Protein AF-A0A3B8J9K3-F1 (afdb_monomer_lite)

Structure (mmCIF, N/CA/C/O backbone):
data_AF-A0A3B8J9K3-F1
#
_entry.id   AF-A0A3B8J9K3-F1
#
loop_
_atom_site.group_PDB
_atom_site.id
_atom_site.type_symbol
_atom_site.label_atom_id
_atom_site.label_alt_id
_atom_site.label_comp_id
_atom_site.label_asym_id
_atom_site.label_entity_id
_atom_site.label_seq_id
_atom_site.pdbx_PDB_ins_code
_atom_site.Cartn_x
_atom_site.Cartn_y
_atom_site.Cartn_z
_atom_site.occupancy
_atom_site.B_iso_or_equiv
_atom_site.auth_seq_id
_atom_site.auth_comp_id
_atom_site.auth_asym_id
_atom_site.auth_atom_id
_atom_site.pdbx_PDB_model_num
ATOM 1 N N . GLN A 1 1 ? 2.482 17.237 -34.049 1.00 44.91 1 GLN A N 1
ATOM 2 C CA . GLN A 1 1 ? 1.937 16.367 -35.119 1.00 44.91 1 GLN A CA 1
ATOM 3 C C . GLN A 1 1 ? 3.023 15.659 -35.939 1.00 44.91 1 GLN A C 1
ATOM 5 O O . GLN A 1 1 ? 2.903 14.456 -36.100 1.00 44.91 1 GLN A O 1
ATOM 10 N N . LEU A 1 2 ? 4.115 16.315 -36.365 1.00 39.72 2 LEU A N 1
ATOM 11 C CA . LEU A 1 2 ? 5.224 15.655 -37.095 1.00 39.72 2 LEU A CA 1
ATOM 12 C C . LEU A 1 2 ? 5.980 14.565 -36.295 1.00 39.72 2 LEU A C 1
ATOM 14 O O . LEU A 1 2 ? 6.389 13.564 -36.872 1.00 39.72 2 LEU A O 1
ATOM 18 N N . LEU A 1 3 ? 6.100 14.703 -34.966 1.00 42.09 3 LEU A N 1
ATOM 19 C CA . LEU A 1 3 ? 6.742 13.691 -34.108 1.00 42.09 3 LEU A CA 1
ATOM 20 C C . LEU A 1 3 ? 5.957 12.373 -33.981 1.00 42.09 3 LEU A C 1
ATOM 22 O O . LEU A 1 3 ? 6.567 11.343 -33.732 1.00 42.09 3 LEU A O 1
ATOM 26 N N . SER A 1 4 ? 4.633 12.383 -34.180 1.00 46.06 4 SER A N 1
ATOM 27 C CA . SER A 1 4 ? 3.810 11.165 -34.086 1.00 46.06 4 SER A CA 1
ATOM 28 C C . SER A 1 4 ? 3.963 10.270 -35.321 1.00 46.06 4 SER A C 1
ATOM 30 O O . SER A 1 4 ? 3.886 9.055 -35.200 1.00 46.06 4 SER A O 1
ATOM 32 N N . TYR A 1 5 ? 4.249 10.852 -36.492 1.00 49.34 5 TYR A N 1
ATOM 33 C CA . TYR A 1 5 ? 4.530 10.096 -37.718 1.00 49.34 5 TYR A CA 1
ATOM 34 C C . TYR A 1 5 ? 5.914 9.437 -37.686 1.00 49.34 5 TYR A C 1
ATOM 36 O O . TYR A 1 5 ? 6.096 8.339 -38.204 1.00 49.34 5 TYR A O 1
ATOM 44 N N . LEU A 1 6 ? 6.881 10.085 -37.031 1.00 49.94 6 LEU A N 1
ATOM 45 C CA . LEU A 1 6 ? 8.204 9.516 -36.793 1.00 49.94 6 LEU A CA 1
ATOM 46 C C . LEU A 1 6 ? 8.183 8.389 -35.759 1.00 49.94 6 LEU A C 1
ATOM 48 O O . LEU A 1 6 ? 9.188 7.715 -35.629 1.00 49.94 6 LEU A O 1
ATOM 52 N N . ASP A 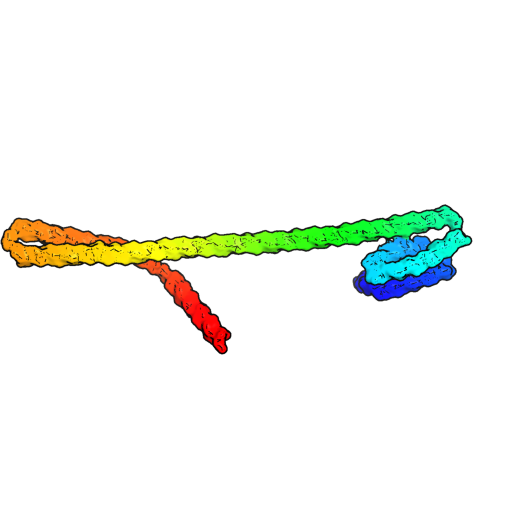1 7 ? 7.100 8.142 -35.024 1.00 56.47 7 ASP A N 1
ATOM 53 C CA . ASP A 1 7 ? 7.062 7.070 -34.016 1.00 56.47 7 ASP A CA 1
ATOM 54 C C . ASP A 1 7 ? 6.724 5.689 -34.600 1.00 56.47 7 ASP A C 1
ATOM 56 O O . ASP A 1 7 ? 6.874 4.658 -33.945 1.00 56.47 7 ASP A O 1
ATOM 60 N N . ASN A 1 8 ? 6.348 5.645 -35.880 1.00 70.62 8 ASN A N 1
ATOM 61 C CA . ASN A 1 8 ? 6.167 4.391 -36.592 1.00 70.62 8 ASN A CA 1
ATOM 62 C C . ASN A 1 8 ? 7.534 3.763 -36.886 1.00 70.62 8 ASN A C 1
ATOM 64 O O . ASN A 1 8 ? 8.289 4.231 -37.744 1.00 70.62 8 ASN A O 1
ATOM 68 N N . ALA A 1 9 ? 7.827 2.656 -36.202 1.00 68.38 9 ALA A N 1
ATOM 69 C CA . ALA A 1 9 ? 9.052 1.879 -36.388 1.00 68.38 9 ALA A CA 1
ATOM 70 C C . ALA A 1 9 ? 9.286 1.477 -37.859 1.00 68.38 9 ALA A C 1
ATOM 72 O O . ALA A 1 9 ? 10.430 1.390 -38.292 1.00 68.38 9 ALA A O 1
ATOM 73 N N . GLU A 1 10 ? 8.216 1.284 -38.635 1.00 73.19 10 GLU A N 1
ATOM 74 C CA . GLU A 1 10 ? 8.271 0.976 -40.070 1.00 73.19 10 GLU A CA 1
ATOM 75 C C . GLU A 1 10 ? 8.729 2.168 -40.926 1.00 73.19 10 GLU A C 1
ATOM 77 O O . GLU A 1 10 ? 9.489 1.987 -41.876 1.00 73.19 10 GLU A O 1
ATOM 82 N N . LEU A 1 11 ? 8.345 3.399 -40.565 1.00 76.19 11 LEU A N 1
ATOM 83 C CA . LEU A 1 11 ? 8.798 4.608 -41.260 1.00 76.19 11 LEU A CA 1
ATOM 84 C C . LEU A 1 11 ? 10.261 4.918 -40.941 1.00 76.19 11 LEU A C 1
ATOM 86 O O . LEU A 1 11 ? 11.028 5.209 -41.858 1.00 76.19 11 LEU A O 1
ATOM 90 N N . ARG A 1 12 ? 10.678 4.791 -39.673 1.00 72.00 12 ARG A N 1
ATOM 91 C CA . ARG A 1 12 ? 12.103 4.901 -39.307 1.00 72.00 12 ARG A CA 1
ATOM 92 C C . ARG A 1 12 ? 12.938 3.861 -40.039 1.00 72.00 12 ARG A C 1
ATOM 94 O O . ARG A 1 12 ? 13.983 4.192 -40.581 1.00 72.00 12 ARG A O 1
ATOM 101 N N . LEU A 1 13 ? 12.433 2.635 -40.140 1.00 74.94 13 LEU A N 1
ATOM 102 C CA . LEU A 1 13 ? 13.079 1.563 -40.885 1.00 74.94 13 LEU A CA 1
ATOM 103 C C . LEU A 1 13 ? 13.260 1.907 -42.362 1.00 74.94 13 LEU A C 1
ATOM 105 O O . LEU A 1 13 ? 14.376 1.793 -42.874 1.00 74.94 13 LEU A O 1
ATOM 109 N N . ALA A 1 14 ? 12.194 2.342 -43.035 1.00 79.50 14 ALA A N 1
ATOM 110 C CA . ALA A 1 14 ? 12.252 2.730 -44.441 1.00 79.50 14 ALA A CA 1
ATOM 111 C C . ALA A 1 14 ? 13.248 3.880 -44.671 1.00 79.50 14 ALA A C 1
ATOM 113 O O . ALA A 1 14 ? 14.026 3.843 -45.626 1.00 79.50 14 ALA A O 1
ATOM 114 N N . LEU A 1 15 ? 13.283 4.858 -43.760 1.00 78.94 15 LEU A N 1
ATOM 115 C CA . LEU A 1 15 ? 14.222 5.979 -43.803 1.00 78.94 15 LEU A CA 1
ATOM 116 C C . LEU A 1 15 ? 15.673 5.531 -43.575 1.00 78.94 15 LEU A C 1
ATOM 118 O O . LEU A 1 15 ? 16.546 5.908 -44.354 1.00 78.94 15 LEU A O 1
ATOM 122 N N . THR A 1 16 ? 15.947 4.695 -42.570 1.00 77.88 16 THR A N 1
ATOM 123 C CA . THR A 1 16 ? 17.296 4.175 -42.283 1.00 77.88 16 THR A CA 1
ATOM 124 C C . THR A 1 16 ? 17.820 3.290 -43.416 1.00 77.88 16 THR A C 1
ATOM 126 O O . THR A 1 16 ? 18.983 3.415 -43.813 1.00 77.88 16 THR A O 1
ATOM 129 N N . ALA A 1 17 ? 16.971 2.423 -43.975 1.00 78.88 17 ALA A N 1
ATOM 130 C CA . ALA A 1 17 ? 17.321 1.580 -45.115 1.00 78.88 17 ALA A CA 1
ATOM 131 C C . ALA A 1 17 ? 17.569 2.424 -46.376 1.00 78.88 17 ALA A C 1
ATOM 133 O O . ALA A 1 17 ? 18.614 2.281 -47.012 1.00 78.88 17 ALA A O 1
ATOM 134 N N . GLY A 1 18 ? 16.667 3.360 -46.690 1.00 82.25 18 GLY A N 1
ATOM 135 C CA . GLY A 1 18 ? 16.819 4.285 -47.813 1.00 82.25 18 GLY A CA 1
ATOM 136 C C . GLY A 1 18 ? 18.080 5.139 -47.696 1.00 82.25 18 GLY A C 1
ATOM 137 O O . GLY A 1 18 ? 18.839 5.254 -48.657 1.00 82.25 18 GLY A O 1
ATOM 138 N N . PHE A 1 19 ? 18.373 5.663 -46.505 1.00 81.44 19 PHE A N 1
ATOM 139 C CA . PHE A 1 19 ? 19.583 6.447 -46.269 1.00 81.44 19 PHE A CA 1
ATOM 140 C C . PHE A 1 19 ? 20.858 5.605 -46.390 1.00 81.44 19 PHE A C 1
ATOM 142 O O . PHE A 1 19 ? 21.852 6.077 -46.942 1.00 81.44 19 PHE A O 1
ATOM 149 N N . SER A 1 20 ? 20.836 4.348 -45.934 1.00 79.00 20 SER A N 1
ATOM 150 C CA . SER A 1 20 ? 21.970 3.422 -46.078 1.00 79.00 20 SER A CA 1
ATOM 151 C C . SER A 1 20 ? 22.266 3.115 -47.550 1.00 79.00 20 SER A C 1
ATOM 153 O O . SER A 1 20 ? 23.429 3.091 -47.951 1.00 79.00 20 SER A O 1
ATOM 155 N N . VAL A 1 21 ? 21.221 2.957 -48.372 1.00 82.25 21 VAL A N 1
ATOM 156 C CA . VAL A 1 21 ? 21.348 2.778 -49.828 1.00 82.25 21 VAL A CA 1
ATOM 157 C C . VAL A 1 21 ? 21.841 4.061 -50.501 1.00 82.25 21 VAL A C 1
ATOM 159 O O . VAL A 1 21 ? 22.762 4.009 -51.308 1.00 82.25 21 VAL A O 1
ATOM 162 N N . LEU A 1 22 ? 21.311 5.232 -50.146 1.00 82.88 22 LEU A N 1
ATOM 163 C CA . LEU A 1 22 ? 21.767 6.516 -50.701 1.00 82.88 22 LEU A CA 1
ATOM 164 C C . LEU A 1 22 ? 23.227 6.825 -50.334 1.00 82.88 22 LEU A C 1
ATOM 166 O O . LEU A 1 22 ? 23.988 7.318 -51.168 1.00 82.88 22 LEU A O 1
ATOM 170 N N . SER A 1 23 ? 23.640 6.456 -49.120 1.00 79.06 23 SER A N 1
ATOM 171 C CA . SER A 1 23 ? 25.027 6.572 -48.646 1.00 79.06 23 SER A CA 1
ATOM 172 C C . SER A 1 23 ? 26.000 5.685 -49.422 1.00 79.06 23 SER A C 1
ATOM 174 O O . SER A 1 23 ? 27.198 5.958 -49.439 1.00 79.06 23 SER A O 1
ATOM 176 N N . PHE A 1 24 ? 25.510 4.640 -50.097 1.00 77.12 24 PHE A N 1
ATOM 177 C CA . PHE A 1 24 ? 26.328 3.828 -50.994 1.00 77.12 24 PHE A CA 1
ATOM 178 C C . PHE A 1 24 ? 26.695 4.576 -52.288 1.00 77.12 24 PHE A C 1
ATOM 180 O O . PHE A 1 24 ? 27.811 4.418 -52.788 1.00 77.12 24 PHE A O 1
ATOM 187 N N . PHE A 1 25 ? 25.786 5.404 -52.817 1.00 80.31 25 PHE A N 1
ATOM 188 C CA . PHE A 1 25 ? 25.988 6.152 -54.065 1.00 80.31 25 PHE A CA 1
ATOM 189 C C . PHE A 1 25 ? 26.679 7.505 -53.855 1.00 80.31 25 PHE A C 1
ATOM 191 O O . PHE A 1 25 ? 27.439 7.935 -54.722 1.00 80.31 25 PHE A O 1
ATOM 198 N N . ILE A 1 26 ? 26.445 8.167 -52.715 1.00 80.12 26 ILE A N 1
ATOM 199 C CA . ILE A 1 26 ? 26.995 9.495 -52.403 1.00 80.12 26 ILE A CA 1
ATOM 200 C C . ILE A 1 26 ? 27.941 9.384 -51.193 1.00 80.12 26 ILE A C 1
ATOM 202 O O . ILE A 1 26 ? 27.466 9.316 -50.056 1.00 80.12 26 ILE A O 1
ATOM 206 N N . PRO A 1 27 ? 29.275 9.431 -51.393 1.00 70.38 27 PRO A N 1
ATOM 207 C CA . PRO A 1 27 ? 30.254 9.252 -50.315 1.00 70.38 27 PRO A CA 1
ATOM 208 C C . PRO A 1 27 ? 30.098 10.241 -49.149 1.00 70.38 27 PRO A C 1
ATOM 210 O O . PRO A 1 27 ? 30.319 9.871 -48.000 1.00 70.38 27 PRO A O 1
ATOM 213 N N . GLY A 1 28 ? 29.658 11.477 -49.424 1.00 75.56 28 GLY A N 1
ATOM 214 C CA . GLY A 1 28 ? 29.494 12.532 -48.414 1.00 75.56 28 GLY A CA 1
ATOM 215 C C . GLY A 1 28 ? 28.448 12.239 -47.332 1.00 75.56 28 GLY A C 1
ATOM 216 O O . GLY A 1 28 ? 28.550 12.775 -46.231 1.00 75.56 28 GLY A O 1
ATOM 217 N N . LEU A 1 29 ? 27.471 11.367 -47.604 1.00 79.25 29 LEU A N 1
ATOM 218 C CA . LEU A 1 29 ? 26.397 11.040 -46.655 1.00 79.25 29 LEU A CA 1
ATOM 219 C C . LEU A 1 29 ? 26.847 10.101 -45.525 1.00 79.25 29 LEU A C 1
ATOM 221 O O . LEU A 1 29 ? 26.182 10.022 -44.493 1.00 79.25 29 LEU A O 1
ATOM 225 N N . VAL A 1 30 ? 28.004 9.448 -45.670 1.00 76.56 30 VAL A N 1
ATOM 226 C CA . VAL A 1 30 ? 28.559 8.506 -44.682 1.00 76.56 30 VAL A CA 1
ATOM 227 C C . VAL A 1 30 ? 28.756 9.160 -43.308 1.00 76.56 30 VAL A C 1
ATOM 229 O O . VAL A 1 30 ? 28.579 8.502 -42.285 1.00 76.56 30 VAL A O 1
ATOM 232 N N . ILE A 1 31 ? 29.056 10.462 -43.262 1.00 76.62 31 ILE A N 1
ATOM 233 C CA . ILE A 1 31 ? 29.269 11.216 -42.013 1.00 76.62 31 ILE A CA 1
ATOM 234 C C . ILE A 1 31 ? 28.020 11.197 -41.111 1.00 76.62 31 ILE A C 1
ATOM 236 O O . ILE A 1 31 ? 28.142 11.254 -39.889 1.00 76.62 31 ILE A O 1
ATOM 240 N N . PHE A 1 32 ? 26.825 11.055 -41.688 1.00 80.50 32 PHE A N 1
ATOM 241 C CA . PHE A 1 32 ? 25.562 11.012 -40.946 1.00 80.50 32 PHE A CA 1
ATOM 242 C C . PHE A 1 32 ? 25.132 9.592 -40.537 1.00 80.50 32 PHE A C 1
ATOM 244 O O . PHE A 1 32 ? 24.182 9.444 -39.766 1.00 80.50 32 PHE A O 1
ATOM 251 N N . LEU A 1 33 ? 25.833 8.538 -40.980 1.00 76.81 33 LEU A N 1
ATOM 252 C CA . LEU A 1 33 ? 25.516 7.152 -40.602 1.00 76.81 33 LEU A CA 1
ATOM 253 C C . LEU A 1 33 ? 25.535 6.906 -39.081 1.00 76.81 33 LEU A C 1
ATOM 255 O O . LEU A 1 33 ? 24.598 6.273 -38.596 1.00 76.81 33 LEU A O 1
ATOM 259 N N . PRO A 1 34 ? 26.505 7.423 -38.294 1.00 79.19 34 PRO A N 1
ATOM 260 C CA . PRO A 1 34 ? 26.488 7.329 -36.831 1.00 79.19 34 PRO A CA 1
ATOM 261 C C . PRO A 1 34 ? 25.212 7.863 -36.175 1.00 79.19 34 PRO A C 1
ATOM 263 O O . PRO A 1 34 ? 24.749 7.313 -35.174 1.00 79.19 34 PRO A O 1
ATOM 266 N N . LEU A 1 35 ? 24.656 8.942 -36.731 1.00 79.12 35 LEU A N 1
ATOM 267 C CA . LEU A 1 35 ? 23.465 9.609 -36.211 1.00 79.12 35 LEU A CA 1
ATOM 268 C C . LEU A 1 35 ? 22.198 8.807 -36.523 1.00 79.12 35 LEU A C 1
ATOM 270 O O . LEU A 1 35 ? 21.296 8.727 -35.700 1.00 79.12 35 LEU A O 1
ATOM 274 N N . ILE A 1 36 ? 22.135 8.173 -37.689 1.00 76.94 36 ILE A N 1
ATOM 275 C CA . ILE A 1 36 ? 20.987 7.339 -38.067 1.00 76.94 36 ILE A CA 1
ATOM 276 C C . ILE A 1 36 ? 21.052 5.981 -37.365 1.00 76.94 36 ILE A C 1
ATOM 278 O O . ILE A 1 36 ? 20.028 5.460 -36.922 1.00 76.94 36 ILE A O 1
ATOM 282 N N . ALA A 1 37 ? 22.258 5.440 -37.178 1.00 74.31 37 ALA A N 1
ATOM 283 C CA . ALA A 1 37 ? 22.468 4.259 -36.353 1.00 74.31 37 ALA A CA 1
ATOM 284 C C . ALA A 1 37 ? 22.019 4.507 -34.899 1.00 74.31 37 ALA A C 1
ATOM 286 O O . ALA A 1 37 ? 21.360 3.636 -34.328 1.00 74.31 37 ALA A O 1
ATOM 287 N N . TYR A 1 38 ? 22.288 5.698 -34.333 1.00 77.19 38 TYR A N 1
ATOM 288 C CA . TYR A 1 38 ? 21.824 6.117 -32.996 1.00 77.19 38 TYR A CA 1
ATOM 289 C C . TYR A 1 38 ? 20.326 5.869 -32.784 1.00 77.19 38 TYR A C 1
ATOM 291 O O . TYR A 1 38 ? 19.911 5.332 -31.754 1.00 77.19 38 TYR A O 1
ATOM 299 N N . ASP A 1 39 ? 19.508 6.268 -33.759 1.00 75.88 39 ASP A N 1
ATOM 300 C CA . ASP A 1 39 ? 18.049 6.220 -33.651 1.00 75.88 39 ASP A CA 1
ATOM 301 C C . ASP A 1 39 ? 17.507 4.777 -33.681 1.00 75.88 39 ASP A C 1
ATOM 303 O O . ASP A 1 39 ? 16.513 4.462 -33.030 1.00 75.88 39 ASP A O 1
ATOM 307 N N . MET A 1 40 ? 18.210 3.865 -34.359 1.00 72.38 40 MET A N 1
ATOM 308 C CA . MET A 1 40 ? 17.738 2.507 -34.660 1.00 72.38 40 MET A CA 1
ATOM 309 C C . MET A 1 40 ? 18.303 1.413 -33.720 1.00 72.38 40 MET A C 1
ATOM 311 O O . MET A 1 40 ? 17.803 0.289 -33.711 1.00 72.38 40 MET A O 1
ATOM 315 N N . LEU A 1 41 ? 19.323 1.720 -32.904 1.00 67.38 41 LEU A N 1
ATOM 316 C CA . LEU A 1 41 ? 20.121 0.745 -32.127 1.00 67.38 41 LEU A CA 1
ATOM 317 C C . LEU A 1 41 ? 19.374 -0.101 -31.081 1.00 67.38 41 LEU A C 1
ATOM 319 O O . LEU A 1 41 ? 19.886 -1.149 -30.703 1.00 67.38 41 LEU A O 1
ATOM 323 N N . PHE A 1 42 ? 18.189 0.307 -30.620 1.00 66.88 42 PHE A N 1
ATOM 324 C CA . PHE A 1 42 ? 17.402 -0.446 -29.624 1.00 66.88 42 PHE A CA 1
ATOM 325 C C . PHE A 1 42 ? 15.953 -0.703 -30.060 1.00 66.88 42 PHE A C 1
ATOM 327 O O . PHE A 1 42 ? 15.120 -1.105 -29.249 1.00 66.88 42 PHE A O 1
ATOM 334 N N . ASN A 1 43 ? 15.657 -0.506 -31.347 1.00 68.69 43 ASN A N 1
ATOM 335 C CA . ASN A 1 43 ? 14.354 -0.823 -31.924 1.00 68.69 43 ASN A CA 1
ATOM 336 C C . ASN A 1 43 ? 14.261 -2.310 -32.302 1.00 68.69 43 ASN A C 1
ATOM 338 O O . ASN A 1 43 ? 15.266 -3.001 -32.473 1.00 68.69 43 ASN A O 1
ATOM 342 N N . LYS A 1 44 ? 13.028 -2.795 -32.514 1.00 65.81 44 LYS A N 1
ATOM 343 C CA . LYS A 1 44 ? 12.703 -4.180 -32.919 1.00 65.81 44 LYS A CA 1
ATOM 344 C C . LYS A 1 44 ? 13.514 -4.690 -34.130 1.00 65.81 44 LYS A C 1
ATOM 346 O O . LYS A 1 44 ? 13.685 -5.894 -34.286 1.00 65.81 44 LYS A O 1
ATOM 351 N N . TYR A 1 45 ? 14.044 -3.784 -34.955 1.00 65.50 45 TYR A N 1
ATOM 352 C CA . TYR A 1 45 ? 14.751 -4.061 -36.209 1.00 65.50 45 TYR A CA 1
ATOM 353 C C . TYR A 1 45 ? 16.256 -3.723 -36.175 1.00 65.50 45 TYR A C 1
ATOM 355 O O . TYR A 1 45 ? 16.829 -3.326 -37.190 1.00 65.50 45 TYR A O 1
ATOM 363 N N . GLN A 1 46 ? 16.912 -3.905 -35.024 1.00 70.44 46 GLN A N 1
ATOM 364 C CA . GLN A 1 46 ? 18.347 -3.633 -34.807 1.00 70.44 46 GLN A CA 1
ATOM 365 C C . GLN A 1 46 ? 19.301 -4.206 -35.880 1.00 70.44 46 GLN A C 1
ATOM 367 O O . GLN A 1 46 ? 20.345 -3.620 -36.154 1.00 70.44 46 GLN A O 1
ATOM 372 N N . TYR A 1 47 ? 18.941 -5.318 -36.533 1.00 73.06 47 TYR A N 1
ATOM 373 C CA . TYR A 1 47 ? 19.765 -5.975 -37.556 1.00 73.06 47 TYR A CA 1
ATOM 374 C C . TYR A 1 47 ? 19.968 -5.136 -38.826 1.00 73.06 47 TYR A C 1
ATOM 376 O O . TYR A 1 47 ? 20.929 -5.358 -39.554 1.00 73.06 47 TYR A O 1
ATOM 384 N N . ILE A 1 48 ? 19.121 -4.135 -39.083 1.00 72.00 48 ILE A N 1
ATOM 385 C CA . ILE A 1 48 ? 19.262 -3.245 -40.248 1.00 72.00 48 ILE A CA 1
ATOM 386 C C . ILE A 1 48 ? 20.481 -2.330 -40.116 1.00 72.00 48 ILE A C 1
ATOM 388 O O . ILE A 1 48 ? 21.089 -1.972 -41.123 1.00 72.00 48 ILE A O 1
ATOM 392 N N . ASN A 1 49 ? 20.936 -2.049 -38.892 1.00 73.31 49 ASN A N 1
ATOM 393 C CA . ASN A 1 49 ? 22.190 -1.326 -38.679 1.00 73.31 49 ASN A CA 1
ATOM 394 C C . ASN A 1 49 ? 23.420 -2.104 -39.184 1.00 73.31 49 ASN A C 1
ATOM 396 O O . ASN A 1 49 ? 24.459 -1.493 -39.421 1.00 73.31 49 ASN A O 1
ATOM 400 N N . LEU A 1 50 ? 23.313 -3.419 -39.428 1.00 75.31 50 LEU A N 1
ATOM 401 C CA . LEU A 1 50 ? 24.374 -4.190 -40.090 1.00 75.31 50 LEU A CA 1
ATOM 402 C C . LEU A 1 50 ? 24.538 -3.787 -41.563 1.00 75.31 50 LEU A C 1
ATOM 404 O O . LEU A 1 50 ? 25.648 -3.812 -42.085 1.00 75.31 50 LEU A O 1
ATOM 408 N N . ILE A 1 51 ? 23.462 -3.348 -42.225 1.00 76.69 51 ILE A N 1
ATOM 409 C CA . ILE A 1 51 ? 23.509 -2.861 -43.613 1.00 76.69 51 ILE A CA 1
ATOM 410 C C . ILE A 1 51 ? 24.309 -1.552 -43.682 1.00 76.69 51 ILE A C 1
ATOM 412 O O . ILE A 1 51 ? 25.082 -1.351 -44.617 1.00 76.69 51 ILE A O 1
ATOM 416 N N . ALA A 1 52 ? 24.214 -0.706 -42.651 1.00 73.44 52 ALA A N 1
ATOM 417 C CA . ALA A 1 52 ? 24.994 0.526 -42.528 1.00 73.44 52 ALA A CA 1
ATOM 418 C C . ALA A 1 52 ? 26.509 0.285 -42.335 1.00 73.44 52 ALA A C 1
ATOM 420 O O . ALA A 1 52 ? 27.302 1.206 -42.539 1.00 73.44 52 ALA A O 1
ATOM 421 N N . ALA A 1 53 ? 26.939 -0.944 -42.019 1.00 75.50 53 ALA A N 1
ATOM 422 C CA . ALA A 1 53 ? 28.358 -1.300 -41.975 1.00 75.50 53 ALA A CA 1
ATOM 423 C C . ALA A 1 53 ? 28.984 -1.403 -43.381 1.00 75.50 53 ALA A C 1
ATOM 425 O O . ALA A 1 53 ? 30.180 -1.156 -43.539 1.00 75.50 53 ALA A O 1
ATOM 426 N N . ILE A 1 54 ? 28.190 -1.712 -44.416 1.00 80.00 54 ILE A N 1
ATOM 427 C CA . ILE A 1 54 ? 28.677 -1.897 -45.794 1.00 80.00 54 ILE A CA 1
ATOM 428 C C . ILE A 1 54 ? 29.206 -0.577 -46.395 1.00 80.00 54 ILE A C 1
ATOM 430 O O . ILE A 1 54 ? 30.344 -0.566 -46.877 1.00 80.00 54 ILE A O 1
ATOM 434 N N . PRO A 1 55 ? 28.469 0.557 -46.342 1.00 78.75 55 PRO A N 1
ATOM 435 C CA . PRO A 1 55 ? 29.004 1.851 -46.762 1.00 78.75 55 PRO A CA 1
ATOM 436 C C . PRO A 1 55 ? 30.228 2.266 -45.943 1.00 78.75 55 PRO A C 1
ATOM 438 O O . PRO A 1 55 ? 31.184 2.785 -46.510 1.00 78.75 55 PRO A O 1
ATOM 441 N N . LEU A 1 56 ? 30.228 1.980 -44.637 1.00 77.56 56 LEU A N 1
ATOM 442 C CA . LEU A 1 56 ? 31.289 2.378 -43.711 1.00 77.56 56 LEU A CA 1
ATOM 443 C C . LEU A 1 56 ? 32.622 1.675 -44.025 1.00 77.56 56 LEU A C 1
ATOM 445 O O . LEU A 1 56 ? 33.668 2.320 -44.038 1.00 77.56 56 LEU A O 1
ATOM 449 N N . LEU A 1 57 ? 32.591 0.385 -44.378 1.00 80.50 57 LEU A N 1
ATOM 450 C CA . LEU A 1 57 ? 33.775 -0.353 -44.843 1.00 80.50 57 LEU A CA 1
ATOM 451 C C . LEU A 1 57 ? 34.280 0.152 -46.205 1.00 80.50 57 LEU A C 1
ATOM 453 O O . LEU A 1 57 ? 35.488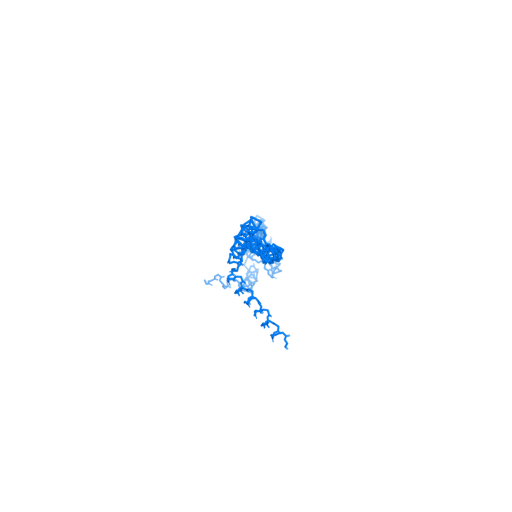 0.226 -46.434 1.00 80.50 57 LEU A O 1
ATOM 457 N N . ARG A 1 58 ? 33.372 0.549 -47.106 1.00 79.44 58 ARG A N 1
ATOM 458 C CA . ARG A 1 58 ? 33.728 1.127 -48.414 1.00 79.44 58 ARG A CA 1
ATOM 459 C C . ARG A 1 58 ? 34.420 2.486 -48.274 1.00 79.44 58 ARG A C 1
ATOM 461 O O . ARG A 1 58 ? 35.311 2.796 -49.068 1.00 79.44 58 ARG A O 1
ATOM 468 N N . SER A 1 59 ? 34.053 3.282 -47.269 1.00 76.94 59 SER A N 1
ATOM 469 C CA . SER A 1 59 ? 34.611 4.619 -47.026 1.00 76.94 59 SER A CA 1
ATOM 470 C C . SER A 1 59 ? 36.126 4.635 -46.826 1.00 76.94 59 SER A C 1
ATOM 472 O O . SER A 1 59 ? 36.756 5.631 -47.179 1.00 76.94 59 SER A O 1
ATOM 474 N N . PHE A 1 60 ? 36.723 3.531 -46.361 1.00 77.19 60 PHE A N 1
ATOM 475 C CA . PHE A 1 60 ? 38.175 3.389 -46.203 1.00 77.19 60 PHE A CA 1
ATOM 476 C C . PHE A 1 60 ? 38.955 3.615 -47.511 1.00 77.19 60 PHE A C 1
ATOM 478 O O . PHE A 1 60 ? 40.088 4.084 -47.486 1.00 77.19 60 PHE A O 1
ATOM 485 N N . ARG A 1 61 ? 38.350 3.311 -48.668 1.00 77.56 61 ARG A N 1
ATOM 486 C CA . ARG A 1 61 ? 38.997 3.460 -49.983 1.00 77.56 61 ARG A CA 1
ATOM 487 C C . ARG A 1 61 ? 38.869 4.867 -50.578 1.00 77.56 61 ARG A C 1
ATOM 489 O O . ARG A 1 61 ? 39.608 5.192 -51.501 1.00 77.56 61 ARG A O 1
ATOM 496 N N . TYR A 1 62 ? 37.929 5.674 -50.085 1.00 78.81 62 TYR A N 1
ATOM 497 C CA . TYR A 1 62 ? 37.595 6.988 -50.648 1.00 78.81 62 TYR A CA 1
ATOM 498 C C . TYR A 1 62 ? 38.068 8.161 -49.786 1.00 78.81 62 TYR A C 1
ATOM 500 O O . TYR A 1 62 ? 38.355 9.226 -50.326 1.00 78.81 62 TYR A O 1
ATOM 508 N N . TYR A 1 63 ? 38.143 7.981 -48.465 1.00 81.50 63 TYR A N 1
ATOM 509 C CA . TYR A 1 63 ? 38.512 9.037 -47.527 1.00 81.50 63 TYR A CA 1
ATOM 510 C C . TYR A 1 63 ? 39.933 8.859 -46.983 1.00 81.50 63 TYR A C 1
ATOM 512 O O . TYR A 1 63 ? 40.369 7.728 -46.766 1.00 81.50 63 TYR A O 1
ATOM 520 N N . PRO A 1 64 ? 40.654 9.961 -46.698 1.00 85.38 64 PRO A N 1
ATOM 521 C CA . PRO A 1 64 ? 41.908 9.890 -45.963 1.00 85.38 64 PRO A CA 1
ATOM 522 C C . PRO A 1 64 ? 41.675 9.293 -44.569 1.00 85.38 64 PRO A C 1
ATOM 524 O O . PRO A 1 64 ? 40.620 9.489 -43.957 1.00 85.38 64 PRO A O 1
ATOM 527 N N . VAL A 1 65 ? 42.696 8.613 -44.041 1.00 84.69 65 VAL A N 1
ATOM 528 C CA . VAL A 1 65 ? 42.640 7.874 -42.765 1.00 84.69 65 VAL A CA 1
ATOM 529 C C . VAL A 1 65 ? 42.107 8.733 -41.608 1.00 84.69 65 VAL A C 1
ATOM 531 O O . VAL A 1 65 ? 41.355 8.235 -40.780 1.00 84.69 65 VAL A O 1
ATOM 534 N N . GLN A 1 66 ? 42.417 10.033 -41.589 1.00 86.06 66 GLN A N 1
ATOM 535 C CA . GLN A 1 66 ? 41.962 10.996 -40.574 1.00 86.06 66 GLN A CA 1
ATOM 536 C C . GLN A 1 66 ? 40.431 11.158 -40.521 1.00 86.06 66 GLN A C 1
ATOM 538 O O . GLN A 1 66 ? 39.856 11.262 -39.444 1.00 86.06 66 GLN A O 1
ATOM 543 N N . ILE A 1 67 ? 39.753 11.190 -41.673 1.00 83.75 67 ILE A N 1
ATOM 544 C CA . ILE A 1 67 ? 38.289 11.345 -41.723 1.00 83.75 67 ILE A CA 1
ATOM 545 C C . ILE A 1 67 ? 37.619 10.028 -41.325 1.00 83.75 67 ILE A C 1
ATOM 547 O O . ILE A 1 67 ? 36.633 10.023 -40.590 1.00 83.75 67 ILE A O 1
ATOM 551 N N . PHE A 1 68 ? 38.189 8.902 -41.759 1.00 83.19 68 PHE A N 1
ATOM 552 C CA . PHE A 1 68 ? 37.700 7.579 -41.387 1.00 83.19 68 PHE A CA 1
ATOM 553 C C . PHE A 1 68 ? 37.765 7.342 -39.869 1.00 83.19 68 PHE A C 1
ATOM 555 O O . PHE A 1 68 ? 36.786 6.880 -39.283 1.00 83.19 68 PHE A O 1
ATOM 562 N N . THR A 1 69 ? 38.869 7.710 -39.208 1.00 83.44 69 THR A N 1
ATOM 563 C CA . THR A 1 69 ? 38.998 7.561 -37.747 1.00 83.44 69 THR A CA 1
ATOM 564 C C . THR A 1 69 ? 37.982 8.409 -36.986 1.00 83.44 69 THR A C 1
ATOM 566 O O . THR A 1 69 ? 37.391 7.913 -36.027 1.00 83.44 69 THR A O 1
ATOM 569 N N . ILE A 1 70 ? 37.705 9.640 -37.434 1.00 87.38 70 ILE A N 1
ATOM 570 C CA . ILE A 1 70 ? 36.663 10.494 -36.839 1.00 87.38 70 ILE A CA 1
ATOM 571 C C . ILE A 1 70 ? 35.287 9.823 -36.942 1.00 87.38 70 ILE A C 1
ATOM 573 O O . ILE A 1 70 ? 34.591 9.717 -35.935 1.00 87.38 70 ILE A O 1
ATOM 577 N N . ILE A 1 71 ? 34.915 9.304 -38.119 1.00 83.75 71 ILE A N 1
ATOM 578 C CA . ILE A 1 71 ? 33.619 8.632 -38.332 1.00 83.75 71 ILE A CA 1
ATOM 579 C C . ILE A 1 71 ? 33.463 7.424 -37.399 1.00 83.75 71 ILE A C 1
ATOM 581 O O . ILE A 1 71 ? 32.404 7.248 -36.793 1.00 83.75 71 ILE A O 1
ATOM 585 N N . VAL A 1 72 ? 34.514 6.614 -37.245 1.00 84.75 72 VAL A N 1
ATOM 586 C CA . VAL A 1 72 ? 34.499 5.443 -36.354 1.00 84.75 72 VAL A CA 1
ATOM 587 C C . VAL A 1 72 ? 34.342 5.861 -34.889 1.00 84.75 72 VAL A C 1
ATOM 589 O O . VAL A 1 72 ? 33.528 5.273 -34.175 1.00 84.75 72 VAL A O 1
ATOM 592 N N . ILE A 1 73 ? 35.060 6.896 -34.442 1.00 89.06 73 ILE A N 1
ATOM 593 C CA . ILE A 1 73 ? 34.944 7.415 -33.070 1.00 89.06 73 ILE A CA 1
ATOM 594 C C . ILE A 1 73 ? 33.529 7.947 -32.814 1.00 89.06 73 ILE A C 1
ATOM 596 O O . ILE A 1 73 ? 32.929 7.625 -31.788 1.00 89.06 73 ILE A O 1
ATOM 600 N N . THR A 1 74 ? 32.960 8.715 -33.746 1.00 85.75 74 THR A N 1
ATOM 601 C CA . THR A 1 74 ? 31.594 9.240 -33.618 1.00 85.75 74 THR A CA 1
ATOM 602 C C . THR A 1 74 ? 30.548 8.122 -33.629 1.00 85.75 74 THR A C 1
ATOM 604 O O . THR A 1 74 ? 29.605 8.174 -32.840 1.00 85.75 74 THR A O 1
ATOM 607 N N . ALA A 1 75 ? 30.720 7.084 -34.455 1.00 84.25 75 ALA A N 1
ATOM 608 C CA . ALA A 1 75 ? 29.866 5.892 -34.444 1.00 84.25 75 ALA A CA 1
ATOM 609 C C . ALA A 1 75 ? 29.902 5.182 -33.089 1.00 84.25 75 ALA A C 1
ATOM 611 O O . ALA A 1 75 ? 28.856 4.880 -32.513 1.00 84.25 75 ALA A O 1
ATOM 612 N N . PHE A 1 76 ? 31.102 4.968 -32.553 1.00 87.38 76 PHE A N 1
ATOM 613 C CA . PHE A 1 76 ? 31.279 4.327 -31.258 1.00 87.3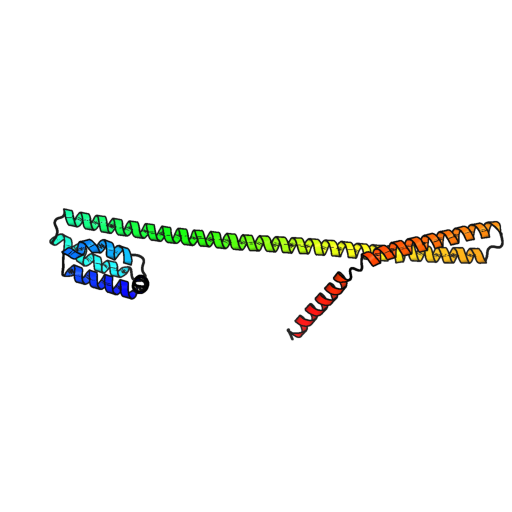8 76 PHE A CA 1
ATOM 614 C C . PHE A 1 76 ? 30.655 5.147 -30.120 1.00 87.38 76 PHE A C 1
ATOM 616 O O . PHE A 1 76 ? 29.895 4.612 -29.310 1.00 87.38 76 PHE A O 1
ATOM 623 N N . LEU A 1 77 ? 30.916 6.458 -30.092 1.00 89.94 77 LEU A N 1
ATOM 624 C CA . LEU A 1 77 ? 30.365 7.366 -29.088 1.00 89.94 77 LEU A CA 1
ATOM 625 C C . LEU A 1 77 ? 28.834 7.415 -29.150 1.00 89.94 77 LEU A C 1
ATOM 627 O O . LEU A 1 77 ? 28.173 7.374 -28.115 1.00 89.94 77 LEU A O 1
ATOM 631 N N . SER A 1 78 ? 28.274 7.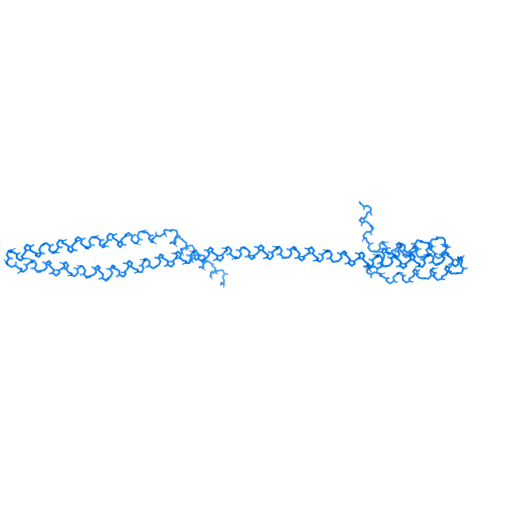446 -30.360 1.00 87.94 78 SER A N 1
ATOM 632 C CA . SER A 1 78 ? 26.833 7.385 -30.602 1.00 87.94 78 SER A CA 1
ATOM 633 C C . SER A 1 78 ? 26.210 6.121 -29.991 1.00 87.94 78 SER A C 1
ATOM 635 O O . SER A 1 78 ? 25.254 6.210 -29.214 1.00 87.94 78 SER A O 1
ATOM 637 N N . ILE A 1 79 ? 26.804 4.948 -30.242 1.00 85.19 79 ILE A N 1
ATOM 638 C CA . ILE A 1 79 ? 26.332 3.673 -29.680 1.00 85.19 79 ILE A CA 1
ATOM 639 C C . ILE A 1 79 ? 26.391 3.681 -28.149 1.00 85.19 79 ILE A C 1
ATOM 641 O O . ILE A 1 79 ? 25.414 3.315 -27.488 1.00 85.19 79 ILE A O 1
ATOM 645 N N . MET A 1 80 ? 27.514 4.130 -27.581 1.00 88.81 80 MET A N 1
ATOM 646 C CA . MET A 1 80 ? 27.683 4.230 -26.130 1.00 88.81 80 MET A CA 1
ATOM 647 C C . MET A 1 80 ? 26.633 5.154 -25.506 1.00 88.81 80 MET A C 1
ATOM 649 O O . MET A 1 80 ? 25.945 4.748 -24.569 1.00 88.81 80 MET A O 1
ATOM 653 N N . LEU A 1 81 ? 26.456 6.364 -26.044 1.00 89.19 81 LEU A N 1
ATOM 654 C CA . LEU A 1 81 ? 25.480 7.330 -25.536 1.00 89.19 81 LEU A CA 1
ATOM 655 C C . LEU A 1 81 ? 24.054 6.786 -25.605 1.00 89.19 81 LEU A C 1
ATOM 657 O O . LEU A 1 81 ? 23.300 6.947 -24.646 1.00 89.19 81 LEU A O 1
ATOM 661 N N . LYS A 1 82 ? 23.681 6.107 -26.696 1.00 87.31 82 LYS A N 1
ATOM 662 C CA . LYS A 1 82 ? 22.343 5.517 -26.821 1.00 87.31 82 LYS A CA 1
ATOM 663 C C . LYS A 1 82 ? 22.118 4.418 -25.786 1.00 87.31 82 LYS A C 1
ATOM 665 O O . LYS A 1 82 ? 21.072 4.400 -25.142 1.00 87.31 82 LYS A O 1
ATOM 670 N N . TYR A 1 83 ? 23.098 3.535 -25.595 1.00 87.56 83 TYR A N 1
ATOM 671 C CA . TYR A 1 83 ? 23.016 2.467 -24.597 1.00 87.56 83 TYR A CA 1
ATOM 672 C C . TYR A 1 83 ? 22.833 3.026 -23.182 1.00 87.56 83 TYR A C 1
ATOM 674 O O . TYR A 1 83 ? 21.987 2.552 -22.421 1.00 87.56 83 TYR A O 1
ATOM 682 N N . TRP A 1 84 ? 23.597 4.064 -22.839 1.00 90.00 84 TRP A N 1
ATOM 683 C CA . TRP A 1 84 ? 23.490 4.732 -21.545 1.00 90.00 84 TRP A CA 1
ATOM 684 C C . TRP A 1 84 ? 22.144 5.437 -21.374 1.00 90.00 84 TRP A C 1
ATOM 686 O O . TRP A 1 84 ? 21.512 5.276 -20.331 1.00 90.00 84 TRP A O 1
ATOM 696 N N . ALA A 1 85 ? 21.680 6.160 -22.396 1.00 90.31 85 ALA A N 1
ATOM 697 C CA . ALA A 1 85 ? 20.394 6.851 -22.377 1.00 90.31 85 ALA A CA 1
ATOM 698 C C . ALA A 1 85 ? 19.225 5.875 -22.175 1.00 90.31 85 ALA A C 1
ATOM 700 O O . ALA A 1 85 ? 18.388 6.091 -21.302 1.00 90.31 85 ALA A O 1
ATOM 701 N N . GLU A 1 86 ? 19.205 4.762 -22.911 1.00 88.31 86 GLU A N 1
ATOM 702 C CA . GLU A 1 86 ? 18.153 3.746 -22.805 1.00 88.31 86 GLU A CA 1
ATOM 703 C C . GLU A 1 86 ? 18.165 3.057 -21.434 1.00 88.31 86 GLU A C 1
ATOM 705 O O . GLU A 1 86 ? 17.121 2.838 -20.812 1.00 88.31 86 GLU A O 1
ATOM 710 N N . LYS A 1 87 ? 19.360 2.742 -20.921 1.00 90.25 87 LYS A N 1
ATOM 711 C CA . LYS A 1 87 ? 19.515 2.159 -19.586 1.00 90.25 87 LYS A CA 1
ATOM 712 C C . LYS A 1 87 ? 19.018 3.114 -18.501 1.00 90.25 87 LYS A C 1
ATOM 714 O O . LYS A 1 87 ? 18.326 2.667 -17.587 1.00 90.25 87 LYS A O 1
ATOM 719 N N . GLN A 1 88 ? 19.338 4.403 -18.612 1.00 91.62 88 GLN A N 1
ATOM 720 C CA . GLN A 1 88 ? 18.869 5.415 -17.667 1.00 91.62 88 GLN A CA 1
ATOM 721 C C . GLN A 1 88 ? 17.360 5.609 -17.740 1.00 91.62 88 GLN A C 1
ATOM 723 O O . GLN A 1 88 ? 16.700 5.610 -16.703 1.00 91.62 88 GLN A O 1
ATOM 728 N N . HIS A 1 89 ? 16.798 5.682 -18.946 1.00 91.38 89 HIS A N 1
ATOM 729 C CA . HIS A 1 89 ? 15.356 5.786 -19.128 1.00 91.38 89 HIS A CA 1
ATOM 730 C C . HIS A 1 89 ? 14.631 4.612 -18.454 1.00 91.38 89 HIS A C 1
ATOM 732 O O . HIS A 1 89 ? 13.744 4.821 -17.629 1.00 91.38 89 HIS A O 1
ATOM 738 N N . LYS A 1 90 ? 15.082 3.372 -18.697 1.00 92.69 90 LYS A N 1
ATOM 739 C CA . LYS A 1 90 ? 14.527 2.174 -18.043 1.00 92.69 90 LYS A CA 1
ATOM 740 C C . LYS A 1 90 ? 14.644 2.220 -16.523 1.00 92.69 90 LYS A C 1
ATOM 742 O O . LYS A 1 90 ? 13.726 1.771 -15.836 1.00 92.69 90 LYS A O 1
ATOM 747 N N . LEU A 1 91 ? 15.760 2.718 -15.994 1.00 96.00 91 LEU A N 1
ATOM 748 C CA . LEU A 1 91 ? 15.973 2.800 -14.553 1.00 96.00 91 LEU A CA 1
ATOM 749 C C . LEU A 1 91 ? 15.030 3.819 -13.908 1.00 96.00 91 LEU A C 1
ATOM 751 O O . LEU A 1 91 ? 14.413 3.501 -12.896 1.00 96.00 91 LEU A O 1
ATOM 755 N N . ILE A 1 92 ? 14.857 4.987 -14.529 1.00 96.38 92 ILE A N 1
ATOM 756 C CA . ILE A 1 92 ? 13.935 6.031 -14.066 1.00 96.38 92 ILE A CA 1
ATOM 757 C C . ILE A 1 92 ? 12.489 5.533 -14.117 1.00 96.38 92 ILE A C 1
ATOM 759 O O . ILE A 1 92 ? 11.766 5.665 -13.132 1.00 96.38 92 ILE A O 1
ATOM 763 N N . THR A 1 93 ? 12.064 4.901 -15.216 1.00 96.19 93 THR A N 1
ATOM 764 C CA . THR A 1 93 ? 10.703 4.351 -15.318 1.00 96.19 93 THR A CA 1
ATOM 765 C C . THR A 1 93 ? 10.445 3.304 -14.237 1.00 96.19 93 THR A C 1
ATOM 767 O O . THR A 1 93 ? 9.423 3.370 -13.559 1.00 96.19 93 THR A O 1
ATOM 770 N N . LYS A 1 94 ? 11.384 2.371 -14.025 1.00 96.81 94 LYS A N 1
ATOM 771 C CA . LYS A 1 94 ? 11.266 1.369 -12.956 1.00 96.81 94 LYS A CA 1
ATOM 772 C C . LYS A 1 94 ? 11.256 2.004 -11.569 1.00 96.81 94 LYS A C 1
ATOM 774 O O . LYS A 1 94 ? 10.490 1.573 -10.717 1.00 96.81 94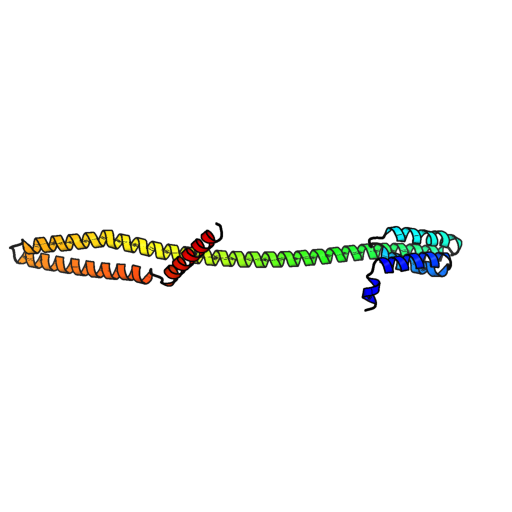 LYS A O 1
ATOM 779 N N . HIS A 1 95 ? 12.089 3.014 -11.336 1.00 97.62 95 HIS A N 1
ATOM 780 C CA . HIS A 1 95 ? 12.136 3.727 -10.065 1.00 97.62 95 HIS A CA 1
ATOM 781 C C . HIS A 1 95 ? 10.798 4.407 -9.754 1.00 97.62 95 HIS A C 1
ATOM 783 O O . HIS A 1 95 ? 10.260 4.220 -8.666 1.00 97.62 95 HIS A O 1
ATOM 789 N N . ASN A 1 96 ? 10.217 5.105 -10.732 1.00 97.25 96 ASN A N 1
ATOM 790 C CA . ASN A 1 96 ? 8.910 5.742 -10.582 1.00 97.25 96 ASN A CA 1
ATOM 791 C C . ASN A 1 96 ? 7.805 4.703 -10.338 1.00 97.25 96 ASN A C 1
ATOM 793 O O . ASN A 1 96 ? 7.030 4.855 -9.402 1.00 97.25 96 ASN A O 1
ATOM 797 N N . GLN A 1 97 ? 7.797 3.594 -11.088 1.00 97.88 97 GLN A N 1
ATOM 798 C CA . GLN A 1 97 ? 6.847 2.494 -10.870 1.00 97.88 97 GLN A CA 1
ATOM 799 C C . GLN A 1 97 ? 6.949 1.891 -9.462 1.00 97.88 97 GLN A C 1
ATOM 801 O O . GLN A 1 97 ? 5.929 1.560 -8.856 1.00 97.88 97 GLN A O 1
ATOM 806 N N . LEU A 1 98 ? 8.167 1.746 -8.929 1.00 98.12 98 LEU A N 1
ATOM 807 C CA . LEU A 1 98 ? 8.387 1.262 -7.566 1.00 98.12 98 LEU A CA 1
ATOM 808 C C . LEU A 1 98 ? 7.887 2.263 -6.521 1.00 98.12 98 LEU A C 1
ATOM 810 O O . LEU A 1 98 ? 7.261 1.842 -5.552 1.00 98.12 98 LEU A O 1
ATOM 814 N N . ILE A 1 99 ? 8.120 3.565 -6.720 1.00 98.06 99 ILE A N 1
ATOM 815 C CA . ILE A 1 99 ? 7.591 4.617 -5.839 1.00 98.06 99 ILE A CA 1
ATOM 816 C C . ILE A 1 99 ? 6.062 4.599 -5.835 1.00 98.06 99 ILE A C 1
ATOM 818 O O . ILE A 1 99 ? 5.461 4.619 -4.761 1.00 98.06 99 ILE A O 1
ATOM 822 N N . ASP A 1 100 ? 5.439 4.526 -7.009 1.00 98.25 100 ASP A N 1
ATOM 823 C CA . ASP A 1 100 ? 3.981 4.504 -7.132 1.00 98.25 100 ASP A CA 1
ATOM 824 C C . ASP A 1 100 ? 3.393 3.258 -6.460 1.00 98.25 100 ASP A C 1
ATOM 826 O O . ASP A 1 100 ? 2.459 3.362 -5.664 1.00 98.25 100 ASP A O 1
ATOM 830 N N . SER A 1 101 ? 4.002 2.089 -6.684 1.00 98.00 101 SER A N 1
ATOM 831 C CA . SER A 1 101 ? 3.586 0.831 -6.047 1.00 98.00 101 SER A CA 1
ATOM 832 C C . SER A 1 101 ? 3.752 0.870 -4.525 1.00 98.00 101 SER A C 1
ATOM 834 O O . SER A 1 101 ? 2.874 0.421 -3.790 1.00 98.00 101 SER A O 1
ATOM 836 N N . ALA A 1 102 ? 4.859 1.432 -4.029 1.00 98.06 102 ALA A N 1
ATOM 837 C CA . ALA A 1 102 ? 5.102 1.578 -2.596 1.00 98.06 102 ALA A CA 1
ATOM 838 C C . ALA A 1 102 ? 4.113 2.557 -1.947 1.00 98.06 102 ALA A C 1
ATOM 840 O O . ALA A 1 102 ? 3.632 2.309 -0.839 1.00 98.06 102 ALA A O 1
ATOM 841 N N . ARG A 1 103 ? 3.776 3.653 -2.638 1.00 98.19 103 ARG A N 1
ATOM 842 C CA . ARG A 1 103 ? 2.767 4.616 -2.183 1.00 98.19 103 ARG A CA 1
ATOM 843 C C . ARG A 1 103 ? 1.383 3.973 -2.117 1.00 98.19 103 ARG A C 1
ATOM 845 O O . ARG A 1 103 ? 0.702 4.144 -1.108 1.00 98.19 103 ARG A O 1
ATOM 852 N N . GLU A 1 104 ? 0.999 3.215 -3.140 1.00 98.38 104 GLU A N 1
ATOM 853 C CA . GLU A 1 104 ? -0.269 2.480 -3.162 1.00 98.38 104 GLU A CA 1
ATOM 854 C C . GLU A 1 104 ? -0.342 1.469 -2.010 1.00 98.38 104 GLU A C 1
ATOM 856 O O . GLU A 1 104 ? -1.295 1.472 -1.231 1.00 98.38 104 GLU A O 1
ATOM 861 N N . MET A 1 105 ? 0.711 0.670 -1.816 1.00 98.19 105 MET A N 1
ATOM 862 C CA . MET A 1 105 ? 0.783 -0.284 -0.706 1.00 98.19 105 MET A CA 1
ATOM 863 C C . MET A 1 105 ? 0.703 0.413 0.660 1.00 98.19 105 MET A C 1
ATOM 865 O O . MET A 1 105 ? -0.001 -0.052 1.554 1.00 98.19 105 MET A O 1
ATOM 869 N N . SER A 1 106 ? 1.384 1.550 0.829 1.00 98.25 106 SER A N 1
ATOM 870 C CA . SER A 1 106 ? 1.318 2.347 2.059 1.00 98.25 106 SER A CA 1
ATOM 871 C C . SER A 1 106 ? -0.099 2.859 2.332 1.00 98.25 106 SER A C 1
ATOM 873 O O . SER A 1 106 ? -0.572 2.780 3.469 1.00 98.25 106 SER A O 1
ATOM 875 N N . PHE A 1 107 ? -0.799 3.332 1.299 1.00 98.25 107 PHE A N 1
ATOM 876 C CA . PHE A 1 107 ? -2.186 3.771 1.418 1.00 98.25 107 PHE A CA 1
ATOM 877 C C . PHE A 1 107 ? -3.113 2.615 1.821 1.00 98.25 107 PHE A C 1
ATOM 879 O O . PHE A 1 107 ? -3.912 2.761 2.749 1.00 98.25 107 PHE A O 1
ATOM 886 N N . GLN A 1 108 ? -2.957 1.447 1.194 1.00 98.38 108 GLN A N 1
ATOM 887 C CA . GLN A 1 108 ? -3.723 0.246 1.532 1.00 98.38 108 GLN A CA 1
ATOM 888 C C . GLN A 1 108 ? -3.473 -0.215 2.971 1.00 98.38 108 GLN A C 1
ATOM 890 O O . GLN A 1 108 ? -4.432 -0.466 3.699 1.00 98.38 108 GLN A O 1
ATOM 895 N N . LEU A 1 109 ? -2.212 -0.264 3.411 1.00 98.44 109 LEU A N 1
ATOM 896 C CA . LEU A 1 109 ? -1.858 -0.628 4.786 1.00 98.44 109 LEU A CA 1
ATOM 897 C C . LEU A 1 109 ? -2.451 0.349 5.802 1.00 98.44 109 LEU A C 1
ATOM 899 O O . LEU A 1 109 ? -2.982 -0.078 6.825 1.00 98.44 109 LEU A O 1
ATOM 903 N N . LYS A 1 110 ? -2.406 1.656 5.516 1.00 98.12 110 LYS A N 1
ATOM 904 C CA . LYS A 1 110 ? -3.005 2.671 6.388 1.00 98.12 110 LYS A CA 1
ATOM 905 C C . LYS A 1 110 ? -4.513 2.469 6.520 1.00 98.12 110 LYS A C 1
ATOM 907 O O . LYS A 1 110 ? -5.029 2.511 7.633 1.00 98.12 110 LYS A O 1
ATOM 912 N N . LYS A 1 111 ? -5.201 2.209 5.407 1.00 97.88 111 LYS A N 1
ATOM 913 C CA . LYS A 1 111 ? -6.640 1.934 5.406 1.00 97.88 111 LYS A CA 1
ATOM 914 C C . LYS A 1 111 ? -6.974 0.657 6.180 1.00 97.88 111 LYS A C 1
ATOM 916 O O . LYS A 1 111 ? -7.838 0.683 7.042 1.00 97.88 111 LYS A O 1
ATOM 921 N N . GLN A 1 112 ? -6.248 -0.433 5.933 1.00 97.44 112 GLN A N 1
ATOM 922 C CA . GLN A 1 112 ? -6.434 -1.690 6.665 1.00 97.44 112 GLN A CA 1
ATOM 923 C C . GLN A 1 112 ? -6.200 -1.523 8.168 1.00 97.44 112 GLN A C 1
ATOM 925 O O . GLN A 1 112 ? -6.924 -2.107 8.967 1.00 97.44 112 GLN A O 1
ATOM 930 N N . ASN A 1 113 ? -5.203 -0.728 8.561 1.00 98.25 113 ASN A N 1
ATOM 931 C CA . ASN A 1 113 ? -4.937 -0.438 9.964 1.00 98.25 113 ASN A CA 1
ATOM 932 C C . ASN A 1 113 ? -6.093 0.343 10.609 1.00 98.25 113 ASN A C 1
ATOM 934 O O . ASN A 1 113 ? -6.538 -0.035 11.687 1.00 98.25 113 ASN A O 1
ATOM 938 N N . GLN A 1 114 ? -6.625 1.360 9.926 1.00 97.81 114 GLN A N 1
ATOM 939 C CA . GLN A 1 114 ? -7.806 2.097 10.387 1.00 97.81 114 GLN A CA 1
ATOM 940 C C . GLN A 1 114 ? -9.030 1.181 10.517 1.00 97.81 114 GLN A C 1
ATOM 942 O O . GLN A 1 114 ? -9.642 1.146 11.580 1.00 97.81 114 GLN A O 1
ATOM 947 N N . ASP A 1 115 ? -9.314 0.359 9.503 1.00 96.75 115 ASP A N 1
ATOM 948 C CA . ASP A 1 115 ? -10.420 -0.606 9.536 1.00 96.75 115 ASP A CA 1
ATOM 949 C C . ASP A 1 115 ? -10.270 -1.620 10.692 1.00 96.75 115 ASP A C 1
ATOM 951 O O . ASP A 1 115 ? -11.262 -2.083 11.256 1.00 96.75 115 ASP A O 1
ATOM 955 N N . LEU A 1 116 ? -9.036 -2.012 11.039 1.00 98.06 116 LEU A N 1
ATOM 956 C CA . LEU A 1 116 ? -8.759 -2.906 12.168 1.00 98.06 116 LEU A CA 1
ATOM 957 C C . LEU A 1 116 ? -8.994 -2.223 13.516 1.00 98.06 116 LEU A C 1
ATOM 959 O O . LEU A 1 116 ? -9.579 -2.851 14.397 1.00 98.06 116 LEU A O 1
ATOM 963 N N . ILE A 1 117 ? -8.570 -0.965 13.666 1.00 97.25 117 ILE A N 1
ATOM 964 C CA . ILE A 1 117 ? -8.809 -0.175 14.882 1.00 97.25 117 ILE A CA 1
ATOM 965 C C . ILE A 1 117 ? -10.315 0.010 15.092 1.00 97.25 117 ILE A C 1
ATOM 967 O O . ILE A 1 117 ? -10.824 -0.314 16.161 1.00 97.25 117 ILE A O 1
ATOM 971 N N . GLU A 1 118 ? -11.052 0.411 14.054 1.00 93.88 118 GLU A N 1
ATOM 972 C CA . GLU A 1 118 ? -12.509 0.585 14.140 1.00 93.88 118 GLU A CA 1
ATOM 973 C C . GLU A 1 118 ? -13.229 -0.717 14.524 1.00 93.88 118 GLU A C 1
ATOM 975 O O . GLU A 1 118 ? -14.150 -0.713 15.345 1.00 93.88 118 GLU A O 1
ATOM 980 N N . LYS A 1 119 ? -12.797 -1.858 13.970 1.00 93.94 119 LYS A N 1
ATOM 981 C CA . LYS A 1 119 ? -13.337 -3.171 14.356 1.00 93.94 119 LYS A CA 1
ATOM 982 C C . LYS A 1 119 ? -13.008 -3.528 15.798 1.00 93.94 119 LYS A C 1
ATOM 984 O O . LYS A 1 119 ? -13.867 -4.076 16.481 1.00 93.94 119 LYS A O 1
ATOM 989 N N . GLN A 1 120 ? -11.790 -3.251 16.254 1.00 94.19 120 GLN A N 1
ATOM 990 C CA . GLN A 1 120 ? -11.395 -3.521 17.632 1.00 94.19 120 GLN A CA 1
ATOM 991 C C . GLN A 1 120 ? -12.244 -2.707 18.612 1.00 94.19 120 GLN A C 1
ATOM 993 O O . GLN A 1 120 ? -12.778 -3.280 19.560 1.00 94.19 120 GLN A O 1
ATOM 998 N N . ASP A 1 121 ? -12.424 -1.412 18.353 1.00 92.88 121 ASP A N 1
ATOM 999 C CA . ASP A 1 121 ? -13.260 -0.540 19.181 1.00 92.88 121 ASP A CA 1
ATOM 1000 C C . ASP A 1 121 ? -14.717 -1.015 19.196 1.00 92.88 121 ASP A C 1
ATOM 1002 O O . ASP A 1 121 ? -15.361 -1.051 20.248 1.00 92.88 121 ASP A O 1
ATOM 1006 N N . TYR A 1 122 ? -15.239 -1.447 18.045 1.00 90.44 122 TYR A N 1
ATOM 1007 C CA . TYR A 1 122 ? -16.576 -2.028 17.957 1.00 90.44 122 TYR A CA 1
ATOM 1008 C C . TYR A 1 122 ? -16.720 -3.298 18.810 1.00 90.44 122 TYR A C 1
ATOM 1010 O O . TYR A 1 122 ? -17.667 -3.405 19.592 1.00 90.44 122 TYR A O 1
ATOM 1018 N N . GLU A 1 123 ? -15.783 -4.242 18.699 1.00 91.12 123 GLU A N 1
ATOM 1019 C CA . GLU A 1 123 ? -15.804 -5.488 19.476 1.00 91.12 123 GLU A CA 1
ATOM 1020 C C . GLU A 1 123 ? -15.638 -5.225 20.982 1.00 91.12 123 GLU A C 1
ATOM 1022 O O . GLU A 1 123 ? -16.326 -5.852 21.788 1.00 91.12 123 GLU A O 1
ATOM 1027 N N . LEU A 1 124 ? -14.797 -4.264 21.384 1.00 93.12 124 LEU A N 1
ATOM 1028 C CA . LEU A 1 124 ? -14.642 -3.859 22.788 1.00 93.12 124 LEU A CA 1
ATOM 1029 C C . LEU A 1 124 ? -15.929 -3.258 23.363 1.00 93.12 124 LEU A C 1
ATOM 1031 O O . LEU A 1 124 ? -16.337 -3.607 24.477 1.00 93.12 124 LEU A O 1
ATOM 1035 N N . ASN A 1 125 ? -16.591 -2.385 22.604 1.00 85.88 125 ASN A N 1
ATOM 1036 C CA . ASN A 1 125 ? -17.875 -1.811 23.000 1.00 85.88 125 ASN A CA 1
ATOM 1037 C C . ASN A 1 125 ? -18.949 -2.897 23.122 1.00 85.88 125 ASN A C 1
ATOM 1039 O O . ASN A 1 125 ? -19.668 -2.957 24.122 1.00 85.88 125 ASN A O 1
ATOM 1043 N N . LEU A 1 126 ? -19.015 -3.806 22.148 1.00 88.44 126 LEU A N 1
ATOM 1044 C CA . LEU A 1 126 ? -19.956 -4.922 22.158 1.00 88.44 126 LEU A CA 1
ATOM 1045 C C . LEU A 1 126 ? -19.700 -5.878 23.332 1.00 88.44 126 LEU A C 1
ATOM 1047 O O . LEU A 1 126 ? -20.646 -6.277 24.012 1.00 88.44 126 LEU A O 1
ATOM 1051 N N . ALA A 1 127 ? -18.439 -6.206 23.619 1.00 86.75 127 ALA A N 1
ATOM 1052 C CA . ALA A 1 127 ? -18.060 -7.011 24.777 1.00 86.75 127 ALA A CA 1
ATOM 1053 C C . ALA A 1 127 ? -18.458 -6.328 26.094 1.00 86.75 127 ALA A C 1
ATOM 1055 O O . ALA A 1 127 ? -19.023 -6.977 26.972 1.00 86.75 127 ALA A O 1
ATOM 1056 N N . THR A 1 128 ? -18.244 -5.014 26.206 1.00 87.94 128 THR A N 1
ATOM 1057 C CA . THR A 1 128 ? -18.603 -4.227 27.396 1.00 87.94 128 THR A CA 1
ATOM 1058 C C . THR A 1 128 ? -20.113 -4.224 27.639 1.00 87.94 128 THR A C 1
ATOM 1060 O O . THR A 1 128 ? -20.563 -4.477 28.757 1.00 87.94 128 THR A O 1
ATOM 1063 N N . VAL A 1 129 ? -20.914 -3.979 26.599 1.00 86.31 129 VAL A N 1
ATOM 1064 C CA . VAL A 1 129 ? -22.384 -4.008 26.689 1.00 86.31 129 VAL A CA 1
ATOM 1065 C C . VAL A 1 129 ? -22.890 -5.411 27.032 1.00 86.31 129 VAL A C 1
ATOM 1067 O O . VAL A 1 129 ? -23.763 -5.565 27.888 1.00 86.31 129 VAL A O 1
ATOM 1070 N N . ASN A 1 130 ? -22.323 -6.447 26.410 1.00 84.81 130 ASN A N 1
ATOM 1071 C CA . ASN A 1 130 ? -22.673 -7.833 26.720 1.00 84.81 130 ASN A CA 1
ATOM 1072 C C . ASN A 1 130 ? -22.347 -8.200 28.168 1.00 84.81 130 ASN A C 1
ATOM 1074 O O . ASN A 1 130 ? -23.156 -8.862 28.817 1.00 84.81 130 ASN A O 1
ATOM 1078 N N . GLU A 1 131 ? -21.207 -7.746 28.685 1.00 89.56 131 GLU A N 1
ATOM 1079 C CA . GLU A 1 131 ? -20.812 -8.000 30.066 1.00 89.56 131 GLU A CA 1
ATOM 1080 C C . GLU A 1 131 ? -21.729 -7.275 31.056 1.00 89.56 131 GLU A C 1
ATOM 1082 O O . GLU A 1 131 ? -22.197 -7.886 32.016 1.00 89.56 131 GLU A O 1
ATOM 1087 N N . ARG A 1 132 ? -22.110 -6.021 30.778 1.00 87.00 132 ARG A N 1
ATOM 1088 C CA . ARG A 1 132 ? -23.132 -5.310 31.569 1.00 87.00 132 ARG A CA 1
ATOM 1089 C C . ARG A 1 132 ? -24.466 -6.059 31.584 1.00 87.00 132 ARG A C 1
ATOM 1091 O O . ARG A 1 132 ? -25.038 -6.259 32.651 1.00 87.00 132 ARG A O 1
ATOM 1098 N N . ASN A 1 133 ? -24.926 -6.549 30.430 1.00 82.62 133 ASN A N 1
ATOM 1099 C CA . ASN A 1 133 ? -26.151 -7.354 30.326 1.00 82.62 133 ASN A CA 1
ATOM 1100 C C . ASN A 1 133 ? -26.051 -8.710 31.033 1.00 82.62 133 ASN A C 1
ATOM 1102 O O . ASN A 1 133 ? -27.051 -9.241 31.525 1.00 82.62 133 ASN A O 1
ATOM 1106 N N . ARG A 1 134 ? -24.859 -9.311 31.063 1.00 89.38 134 ARG A N 1
ATOM 1107 C CA . ARG A 1 134 ? -24.595 -10.531 31.827 1.00 89.38 134 ARG A CA 1
ATOM 1108 C C . ARG A 1 134 ? -24.709 -10.251 33.326 1.00 89.38 134 ARG A C 1
ATOM 1110 O O . ARG A 1 134 ? -25.462 -10.951 33.993 1.00 89.38 134 ARG A O 1
ATOM 1117 N N . ILE A 1 135 ? -24.044 -9.201 33.813 1.00 88.12 135 ILE A N 1
ATOM 1118 C CA . ILE A 1 135 ? -24.084 -8.769 35.218 1.00 88.12 135 ILE A CA 1
ATOM 1119 C C . ILE A 1 135 ? -25.514 -8.417 35.643 1.00 88.12 135 ILE A C 1
ATOM 1121 O O . ILE A 1 135 ? -25.964 -8.870 36.690 1.00 88.12 135 ILE A O 1
ATOM 1125 N N . ALA A 1 136 ? -26.258 -7.665 34.828 1.00 86.69 136 ALA A N 1
ATOM 1126 C CA . ALA A 1 136 ? -27.643 -7.295 35.120 1.00 86.69 136 ALA A CA 1
ATOM 1127 C C . ALA A 1 136 ? -28.542 -8.526 35.328 1.00 86.69 136 ALA A C 1
ATOM 1129 O O . ALA A 1 136 ? -29.286 -8.588 36.307 1.00 86.69 136 ALA A O 1
ATOM 1130 N N . ARG A 1 137 ? -28.425 -9.533 34.448 1.00 85.69 137 ARG A N 1
ATOM 1131 C CA . ARG A 1 137 ? -29.142 -10.811 34.594 1.00 85.69 137 ARG A CA 1
ATOM 1132 C C . ARG A 1 137 ? -28.705 -11.574 35.840 1.00 85.69 137 ARG A C 1
ATOM 1134 O O . ARG A 1 137 ? -29.552 -12.024 36.596 1.00 85.69 137 ARG A O 1
ATOM 1141 N N . GLU A 1 138 ? -27.401 -11.667 36.089 1.00 88.69 138 GLU A N 1
ATOM 1142 C CA . GLU A 1 138 ? -26.869 -12.368 37.262 1.00 88.69 138 GLU A CA 1
ATOM 1143 C C . GLU A 1 138 ? -27.331 -11.727 38.582 1.00 88.69 138 GLU A C 1
ATOM 1145 O O . GLU A 1 138 ? -27.704 -12.437 39.514 1.00 88.69 138 GLU A O 1
ATOM 1150 N N . ILE A 1 139 ? -27.379 -10.393 38.660 1.00 88.06 139 ILE A N 1
ATOM 1151 C CA . ILE A 1 139 ? -27.909 -9.675 39.828 1.00 88.06 139 ILE A CA 1
ATOM 1152 C C . ILE A 1 139 ? -29.417 -9.898 39.965 1.00 88.06 139 ILE A C 1
ATOM 1154 O O . ILE A 1 139 ? -29.879 -10.194 41.067 1.00 88.06 139 ILE A O 1
ATOM 1158 N N . HIS A 1 140 ? -30.186 -9.759 38.881 1.00 85.00 140 HIS A N 1
ATOM 1159 C CA . HIS A 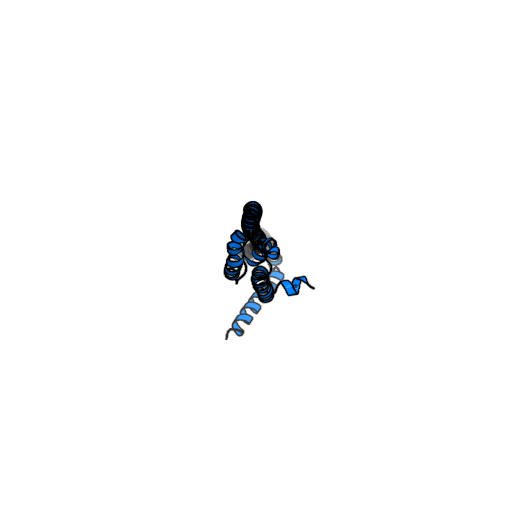1 140 ? -31.635 -9.970 38.906 1.00 85.00 140 HIS A CA 1
ATOM 1160 C C . HIS A 1 140 ? -31.988 -11.378 39.399 1.00 85.00 140 HIS A C 1
ATOM 1162 O O . HIS A 1 140 ? -32.788 -11.531 40.323 1.00 85.00 140 HIS A O 1
ATOM 1168 N N . ASP A 1 141 ? -31.338 -12.392 38.835 1.00 88.00 141 ASP A N 1
ATOM 1169 C CA . ASP A 1 141 ? -31.637 -13.781 39.150 1.00 88.00 141 ASP A CA 1
ATOM 1170 C C . ASP A 1 141 ? -31.105 -14.154 40.541 1.00 88.00 141 ASP A C 1
ATOM 1172 O O . ASP A 1 141 ? -31.805 -14.790 41.319 1.00 88.00 141 ASP A O 1
ATOM 1176 N N . ASN A 1 142 ? -29.899 -13.731 40.928 1.00 86.69 142 ASN A N 1
ATOM 1177 C CA . ASN A 1 142 ? -29.356 -14.112 42.234 1.00 86.69 142 ASN A CA 1
ATOM 1178 C C . ASN A 1 142 ? -29.910 -13.235 43.372 1.00 86.69 142 ASN A C 1
ATOM 1180 O O . ASN A 1 142 ? -30.529 -13.727 44.314 1.00 86.69 142 ASN A O 1
ATOM 1184 N N . VAL A 1 143 ? -29.725 -11.915 43.291 1.00 88.25 143 VAL A N 1
ATOM 1185 C CA . VAL A 1 143 ? -30.106 -10.985 44.368 1.00 88.25 143 VAL A CA 1
ATOM 1186 C C . VAL A 1 143 ? -31.615 -10.745 44.380 1.00 88.25 143 VAL A C 1
ATOM 1188 O O . VAL A 1 143 ? -32.221 -10.748 45.453 1.00 88.25 143 VAL A O 1
ATOM 1191 N N . GLY A 1 144 ? -32.240 -10.585 43.211 1.00 88.44 144 GLY A N 1
ATOM 1192 C CA . GLY A 1 144 ? -33.682 -10.340 43.110 1.00 88.44 144 GLY A CA 1
ATOM 1193 C C . GLY A 1 144 ? -34.524 -11.510 43.628 1.00 88.44 144 GLY A C 1
ATOM 1194 O O . GLY A 1 144 ? -35.477 -11.295 44.387 1.00 88.44 144 GLY A O 1
ATOM 1195 N N . HIS A 1 145 ? -34.152 -12.755 43.304 1.00 88.50 145 HIS A N 1
ATOM 1196 C CA . HIS A 1 145 ? -34.842 -13.932 43.846 1.00 88.50 145 HIS A CA 1
ATOM 1197 C C . HIS A 1 145 ? -34.629 -14.100 45.358 1.00 88.50 145 HIS A C 1
ATOM 1199 O O . HIS A 1 145 ? -35.588 -14.425 46.070 1.00 88.50 145 HIS A O 1
ATOM 1205 N N . LEU A 1 146 ? -33.421 -13.843 45.875 1.00 91.62 146 LEU A N 1
ATOM 1206 C CA . LEU A 1 146 ? -33.143 -13.916 47.315 1.00 91.62 146 LEU A CA 1
ATOM 1207 C C . LEU A 1 146 ? -33.913 -12.848 48.105 1.00 91.62 146 LEU A C 1
ATOM 1209 O O . LEU A 1 146 ? -34.539 -13.179 49.114 1.00 91.62 146 LEU A O 1
ATOM 1213 N N . LEU A 1 147 ? -33.936 -11.597 47.632 1.00 92.56 147 LEU A N 1
ATOM 1214 C CA . LEU A 1 147 ? -34.706 -10.516 48.259 1.00 92.56 147 LEU A CA 1
ATOM 1215 C C . LEU A 1 147 ? -36.209 -10.798 48.217 1.00 92.56 147 LEU A C 1
ATOM 1217 O O . LEU A 1 147 ? -36.867 -10.688 49.249 1.00 92.56 147 LEU A O 1
ATOM 1221 N N . SER A 1 148 ? -36.743 -11.248 47.075 1.00 93.12 148 SER A N 1
ATOM 1222 C CA . SER A 1 148 ? -38.152 -11.664 46.965 1.00 93.12 148 SER A CA 1
ATOM 1223 C C . SER A 1 148 ? -38.502 -12.750 47.983 1.00 93.12 148 SER A C 1
ATOM 1225 O O . SER A 1 148 ? -39.519 -12.666 48.673 1.00 93.12 148 SER A O 1
ATOM 1227 N N . SER A 1 149 ? -37.629 -13.750 48.120 1.00 94.31 149 SER A N 1
ATOM 1228 C CA . SER A 1 149 ? -37.805 -14.842 49.080 1.00 94.31 149 SER A CA 1
ATOM 1229 C C . SER A 1 149 ? -37.763 -14.344 50.527 1.00 94.31 149 SER A C 1
ATOM 1231 O O . SER A 1 149 ? -38.589 -14.763 51.338 1.00 94.31 149 SER A O 1
ATOM 1233 N N . ALA A 1 150 ? -36.847 -13.433 50.862 1.00 94.69 150 ALA A N 1
ATOM 1234 C CA . ALA A 1 150 ? -36.737 -12.845 52.197 1.00 94.69 150 ALA A CA 1
ATOM 1235 C C . ALA A 1 150 ? -37.936 -11.940 52.546 1.00 94.69 150 ALA A C 1
ATOM 1237 O O . ALA A 1 150 ? -38.428 -11.966 53.678 1.00 94.69 150 ALA A O 1
ATOM 1238 N N . ILE A 1 151 ? -38.455 -11.175 51.579 1.00 94.62 151 ILE A N 1
ATOM 1239 C CA . ILE A 1 151 ? -39.674 -10.365 51.743 1.00 94.62 151 ILE A CA 1
ATOM 1240 C C . ILE A 1 151 ? -40.873 -11.277 52.026 1.00 94.62 151 ILE A C 1
ATOM 1242 O O . ILE A 1 151 ? -41.604 -11.037 52.987 1.00 94.62 151 ILE A O 1
ATOM 1246 N N . LEU A 1 152 ? -41.042 -12.355 51.252 1.00 94.69 152 LEU A N 1
ATOM 1247 C CA . LEU A 1 152 ? -42.109 -13.336 51.473 1.00 94.69 152 LEU A CA 1
ATOM 1248 C C . LEU A 1 152 ? -42.003 -14.007 52.850 1.00 94.69 152 LEU A C 1
ATOM 1250 O O . LEU A 1 152 ? -42.993 -14.074 53.577 1.00 94.69 152 LEU A O 1
ATOM 1254 N N . GLN A 1 153 ? -40.807 -14.461 53.236 1.00 95.06 153 GLN A N 1
ATOM 1255 C CA . GLN A 1 153 ? -40.578 -15.108 54.534 1.00 95.06 153 GLN A CA 1
ATOM 1256 C C . GLN A 1 153 ? -40.826 -14.155 55.711 1.00 95.06 153 GLN A C 1
ATOM 1258 O O . GLN A 1 153 ? -41.507 -14.523 56.667 1.00 95.06 153 GLN A O 1
ATOM 1263 N N . SER A 1 154 ? -40.328 -12.917 55.638 1.00 94.19 154 SER A N 1
ATOM 1264 C CA . SER A 1 154 ? -40.570 -11.916 56.688 1.00 94.19 154 SER A CA 1
ATOM 1265 C C . SER A 1 154 ? -42.043 -11.507 56.773 1.00 94.19 154 SER A C 1
ATOM 1267 O O . SER A 1 154 ? -42.556 -11.360 57.879 1.00 94.19 154 SER A O 1
ATOM 1269 N N . GLY A 1 155 ? -42.753 -11.402 55.643 1.00 91.50 155 GLY A N 1
ATOM 1270 C CA . GLY A 1 155 ? -44.196 -11.139 55.617 1.00 91.50 155 GLY A CA 1
ATOM 1271 C C . GLY A 1 155 ? -45.026 -12.282 56.217 1.00 91.50 155 GLY A C 1
ATOM 1272 O O . GLY A 1 155 ? -45.971 -12.038 56.971 1.00 91.50 155 GLY A O 1
ATOM 1273 N N . ALA A 1 156 ? -44.635 -13.534 55.961 1.00 94.19 156 ALA A N 1
ATOM 1274 C CA . ALA A 1 156 ? -45.247 -14.701 56.593 1.00 94.19 156 ALA A CA 1
ATOM 1275 C C . ALA A 1 156 ? -45.039 -14.692 58.118 1.00 94.19 156 ALA A C 1
ATOM 1277 O O . ALA A 1 156 ? -46.007 -14.842 58.863 1.00 94.19 156 ALA A O 1
ATOM 1278 N N . LEU A 1 157 ? -43.810 -14.429 58.588 1.00 93.00 157 LEU A N 1
ATOM 1279 C CA . LEU A 1 157 ? -43.498 -14.294 60.020 1.00 93.00 157 LEU A CA 1
ATOM 1280 C C . LEU A 1 157 ? -44.310 -13.176 60.685 1.00 93.00 157 LEU A C 1
ATOM 1282 O O . LEU A 1 157 ? -44.815 -13.355 61.793 1.00 93.00 157 LEU A O 1
ATOM 1286 N N . LEU A 1 158 ? -44.495 -12.050 59.994 1.00 92.75 158 LEU A N 1
ATOM 1287 C CA . LEU A 1 158 ? -45.304 -10.927 60.470 1.00 92.75 158 LEU A CA 1
ATOM 1288 C C . LEU A 1 158 ? -46.773 -11.302 60.706 1.00 92.75 158 LEU A C 1
ATOM 1290 O O . LEU A 1 158 ? -47.425 -10.712 61.562 1.00 92.75 158 LEU A O 1
ATOM 1294 N N . THR A 1 159 ? -47.280 -12.276 59.945 1.00 90.62 159 THR A N 1
ATOM 1295 C CA . THR A 1 159 ? -48.676 -12.734 60.000 1.00 90.62 159 THR A CA 1
ATOM 1296 C C . THR A 1 159 ? -48.919 -13.718 61.147 1.00 90.62 159 THR A C 1
ATOM 1298 O O . THR A 1 159 ? -50.024 -13.772 61.676 1.00 90.62 159 THR A O 1
ATOM 1301 N N . VAL A 1 160 ? -47.899 -14.488 61.543 1.00 92.06 160 VAL A N 1
ATOM 1302 C CA . VAL A 1 160 ? -48.011 -15.531 62.585 1.00 92.06 160 VAL A CA 1
ATOM 1303 C C . VAL A 1 160 ? -47.502 -15.094 63.963 1.00 92.06 160 VAL A C 1
ATOM 1305 O O . VAL A 1 160 ? -47.667 -15.827 64.932 1.00 92.06 160 VAL A O 1
ATOM 1308 N N . THR A 1 161 ? -46.855 -13.929 64.070 1.00 91.31 161 THR A N 1
ATOM 1309 C CA . THR A 1 161 ? -46.261 -13.444 65.327 1.00 91.31 161 THR A CA 1
ATOM 1310 C C . THR A 1 161 ? -47.294 -12.715 66.188 1.00 91.31 161 THR A C 1
ATOM 1312 O O . THR A 1 161 ? -47.843 -11.701 65.766 1.00 91.31 161 THR A O 1
ATOM 1315 N N . GLU A 1 162 ? -47.504 -13.191 67.419 1.00 87.25 162 GLU A N 1
ATOM 1316 C CA . GLU A 1 162 ? -48.439 -12.595 68.393 1.00 87.25 162 GLU A CA 1
ATOM 1317 C C . GLU A 1 162 ? -47.793 -11.531 69.305 1.00 87.25 162 GLU A C 1
ATOM 1319 O O . GLU A 1 162 ? -48.485 -10.654 69.818 1.00 87.25 162 GLU A O 1
ATOM 1324 N N . ASP A 1 163 ? -46.468 -11.574 69.500 1.00 93.00 163 ASP A N 1
ATOM 1325 C CA . ASP A 1 163 ? -45.739 -10.587 70.308 1.00 93.00 163 ASP A CA 1
ATOM 1326 C C . ASP A 1 163 ? -45.594 -9.250 69.566 1.00 93.00 163 ASP A C 1
ATOM 1328 O O . ASP A 1 163 ? -44.934 -9.153 68.527 1.00 93.00 163 ASP A O 1
ATOM 1332 N N . GLU A 1 164 ? -46.175 -8.196 70.138 1.00 87.81 164 GLU A N 1
ATOM 1333 C CA . GLU A 1 164 ? -46.274 -6.877 69.508 1.00 87.81 164 GLU A CA 1
ATOM 1334 C C . GLU A 1 164 ? -44.900 -6.250 69.221 1.00 87.81 164 GLU A C 1
ATOM 1336 O O . GLU A 1 164 ? -44.684 -5.663 68.160 1.00 87.81 164 GLU A O 1
ATOM 1341 N N . LYS A 1 165 ? -43.932 -6.439 70.123 1.00 89.50 165 LYS A N 1
ATOM 1342 C CA . LYS A 1 165 ? -42.576 -5.894 69.969 1.00 89.50 165 LYS A CA 1
ATOM 1343 C C . LYS A 1 165 ? -41.813 -6.584 68.835 1.00 89.50 165 LYS A C 1
ATOM 1345 O O . LYS A 1 165 ? -41.121 -5.935 68.049 1.00 89.50 165 LYS A O 1
ATOM 1350 N N . THR A 1 166 ? -41.941 -7.903 68.726 1.00 89.88 166 THR A N 1
ATOM 1351 C CA . THR A 1 166 ? -41.344 -8.687 67.636 1.00 89.88 166 THR A CA 1
ATOM 1352 C C . THR A 1 166 ? -42.001 -8.354 66.298 1.00 89.88 166 THR A C 1
ATOM 1354 O O . THR A 1 166 ? -41.309 -8.243 65.283 1.00 89.88 166 THR A O 1
ATOM 1357 N N . ARG A 1 167 ? -43.315 -8.108 66.298 1.00 91.88 167 ARG A N 1
ATOM 1358 C CA . ARG A 1 167 ? -44.073 -7.680 65.117 1.00 91.88 167 ARG A CA 1
ATOM 1359 C C . ARG A 1 167 ? -43.602 -6.327 64.578 1.00 91.88 167 ARG A C 1
ATOM 1361 O O . ARG A 1 167 ? -43.403 -6.208 63.368 1.00 91.88 167 ARG A O 1
ATOM 1368 N N . GLU A 1 168 ? -43.358 -5.335 65.440 1.00 91.62 168 GLU A N 1
ATOM 1369 C CA . GLU A 1 168 ? -42.774 -4.047 65.023 1.00 91.62 168 GLU A CA 1
ATOM 1370 C C . GLU A 1 168 ? -41.382 -4.214 64.391 1.00 91.62 168 GLU A C 1
ATOM 1372 O O . GLU A 1 168 ? -41.120 -3.658 63.321 1.00 91.62 168 GLU A O 1
ATOM 1377 N N . ASN A 1 169 ? -40.513 -5.039 64.985 1.00 91.88 169 ASN A N 1
ATOM 1378 C CA . ASN A 1 169 ? -39.178 -5.313 64.439 1.00 91.88 169 ASN A CA 1
ATOM 1379 C C . ASN A 1 169 ? -39.232 -6.014 63.070 1.00 91.88 169 ASN A C 1
ATOM 1381 O O . ASN A 1 169 ? -38.495 -5.643 62.154 1.00 91.88 169 ASN A O 1
ATOM 1385 N N . LEU A 1 170 ? -40.117 -7.005 62.899 1.00 93.19 170 LEU A N 1
ATOM 1386 C CA . LEU A 1 170 ? -40.313 -7.681 61.611 1.00 93.19 170 LEU A CA 1
ATOM 1387 C C . LEU A 1 170 ? -40.887 -6.732 60.552 1.00 93.19 170 LEU A C 1
ATOM 1389 O O . LEU A 1 170 ? -40.548 -6.854 59.375 1.00 93.19 170 LEU A O 1
ATOM 1393 N N . LYS A 1 171 ? -41.718 -5.763 60.958 1.00 92.88 171 LYS A N 1
ATOM 1394 C CA . LYS A 1 171 ? -42.260 -4.739 60.055 1.00 92.88 171 LYS A CA 1
ATOM 1395 C C . LYS A 1 171 ? -41.159 -3.822 59.543 1.00 92.88 171 LYS A C 1
ATOM 1397 O O . LYS A 1 171 ? -41.103 -3.551 58.346 1.00 92.88 171 LYS A O 1
ATOM 1402 N N . LEU A 1 172 ? -40.259 -3.398 60.430 1.00 92.75 172 LEU A N 1
ATOM 1403 C CA . LEU A 1 172 ? -39.075 -2.632 60.048 1.00 92.75 172 LEU A CA 1
ATOM 1404 C C . LEU A 1 172 ? -38.195 -3.432 59.075 1.00 92.75 172 LEU A C 1
ATOM 1406 O O . LEU A 1 172 ? -37.844 -2.914 58.019 1.00 92.75 172 LEU A O 1
ATOM 1410 N N . LEU A 1 173 ? -37.918 -4.706 59.376 1.00 93.44 173 LEU A N 1
ATOM 1411 C CA . LEU A 1 173 ? -37.145 -5.593 58.500 1.00 93.44 173 LEU A CA 1
ATOM 1412 C C . LEU A 1 173 ? -37.782 -5.735 57.110 1.00 93.44 173 LEU A C 1
ATOM 1414 O O . LEU A 1 173 ? -37.091 -5.606 56.102 1.00 93.44 173 LEU A O 1
ATOM 1418 N N . ASN A 1 174 ? -39.091 -5.990 57.043 1.00 94.44 174 ASN A N 1
ATOM 1419 C CA . ASN A 1 174 ? -39.803 -6.137 55.775 1.00 94.44 174 ASN A CA 1
ATOM 1420 C C . ASN A 1 174 ? -39.746 -4.842 54.947 1.00 94.44 174 ASN A C 1
ATOM 1422 O O . ASN A 1 174 ? -39.502 -4.898 53.742 1.00 94.44 174 ASN A O 1
ATOM 1426 N N . ASN A 1 175 ? -39.884 -3.679 55.591 1.00 93.56 175 ASN A N 1
ATOM 1427 C CA . ASN A 1 175 ? -39.727 -2.384 54.926 1.00 93.56 175 ASN A CA 1
ATOM 1428 C C . ASN A 1 175 ? -38.303 -2.198 54.378 1.00 93.56 175 ASN A C 1
ATOM 1430 O O . ASN A 1 175 ? -38.151 -1.853 53.209 1.00 93.56 175 ASN A O 1
ATOM 1434 N N . THR A 1 176 ? -37.267 -2.504 55.166 1.00 93.12 176 THR A N 1
ATOM 1435 C CA . THR A 1 176 ? -35.866 -2.427 54.714 1.00 93.12 176 THR A CA 1
ATOM 1436 C C . THR A 1 176 ? -35.587 -3.365 53.537 1.00 93.12 176 THR A C 1
ATOM 1438 O O . THR A 1 176 ? -34.901 -2.980 52.592 1.00 93.12 176 THR A O 1
ATOM 1441 N N . LEU A 1 177 ? -36.139 -4.583 53.545 1.00 94.50 177 LEU A N 1
ATOM 1442 C CA . LEU A 1 177 ? -35.995 -5.524 52.429 1.00 94.50 177 LEU A CA 1
ATOM 1443 C C . LEU A 1 177 ? -36.704 -5.027 51.158 1.00 94.50 177 LEU A C 1
ATOM 1445 O O . LEU A 1 177 ? -36.153 -5.168 50.068 1.00 94.50 177 LEU A O 1
ATOM 1449 N N . ASN A 1 178 ? -37.883 -4.410 51.283 1.00 92.38 178 ASN A N 1
ATOM 1450 C CA . ASN A 1 178 ? -38.579 -3.788 50.151 1.00 92.38 178 ASN A CA 1
ATOM 1451 C C . ASN A 1 178 ? -37.813 -2.579 49.592 1.00 92.38 178 ASN A C 1
ATOM 1453 O O . ASN A 1 178 ? -37.698 -2.435 48.375 1.00 92.38 178 ASN A O 1
ATOM 1457 N N . GLU A 1 179 ? -37.244 -1.730 50.450 1.00 92.06 179 GLU A N 1
ATOM 1458 C CA . GLU A 1 179 ? -36.380 -0.624 50.015 1.00 92.06 179 GLU A CA 1
ATOM 1459 C C . GLU A 1 179 ? -35.121 -1.129 49.299 1.00 92.06 179 GLU A C 1
ATOM 1461 O O . GLU A 1 179 ? -34.757 -0.606 48.240 1.00 92.06 179 GLU A O 1
ATOM 1466 N N . ALA A 1 180 ? -34.488 -2.185 49.820 1.00 91.25 180 ALA A N 1
ATOM 1467 C CA . ALA A 1 180 ? -33.351 -2.834 49.174 1.00 91.25 180 ALA A CA 1
ATOM 1468 C C . ALA A 1 180 ? -33.732 -3.428 47.806 1.00 91.25 180 ALA A C 1
ATOM 1470 O O . ALA A 1 180 ? -32.998 -3.248 46.833 1.00 91.25 180 ALA A O 1
ATOM 1471 N N . MET A 1 181 ? -34.899 -4.072 47.702 1.00 91.44 181 MET A N 1
ATOM 1472 C CA . MET A 1 181 ? -35.422 -4.621 46.446 1.00 91.44 181 MET A CA 1
ATOM 1473 C C . MET A 1 181 ? -35.669 -3.530 45.403 1.00 91.44 181 MET A C 1
ATOM 1475 O O . MET A 1 181 ? -35.215 -3.654 44.267 1.00 91.44 181 MET A O 1
ATOM 1479 N N . ASN A 1 182 ? -36.308 -2.428 45.794 1.00 89.81 182 ASN A N 1
ATOM 1480 C CA . ASN A 1 182 ? -36.540 -1.288 44.907 1.00 89.81 182 ASN A CA 1
ATOM 1481 C C . ASN A 1 182 ? -35.224 -0.642 44.445 1.00 89.81 182 ASN A C 1
ATOM 1483 O O . ASN A 1 182 ? -35.101 -0.261 43.281 1.00 89.81 182 ASN A O 1
ATOM 1487 N N . SER A 1 183 ? -34.229 -0.566 45.333 1.00 87.12 183 SER A N 1
ATOM 1488 C CA . SER A 1 183 ? -32.903 -0.014 45.025 1.00 87.12 183 SER A CA 1
ATOM 1489 C C . SER A 1 183 ? -32.098 -0.908 44.072 1.00 87.12 183 SER A C 1
ATOM 1491 O O . SER A 1 183 ? -31.407 -0.410 43.181 1.00 87.12 183 SER A O 1
ATOM 1493 N N . ILE A 1 184 ? -32.194 -2.235 44.215 1.00 87.94 184 ILE A N 1
ATOM 1494 C CA . ILE A 1 184 ? -31.592 -3.189 43.272 1.00 87.94 184 ILE A CA 1
ATOM 1495 C C . ILE A 1 184 ? -32.313 -3.139 41.928 1.00 87.94 184 ILE A C 1
ATOM 1497 O O . ILE A 1 184 ? -31.652 -3.094 40.893 1.00 87.94 184 ILE A O 1
ATOM 1501 N N . HIS A 1 185 ? -33.646 -3.101 41.931 1.00 84.44 185 HIS A N 1
ATOM 1502 C CA . HIS A 1 185 ? -34.431 -3.046 40.704 1.00 84.44 185 HIS A CA 1
ATOM 1503 C C . HIS A 1 185 ? -34.101 -1.789 39.894 1.00 84.44 185 HIS A C 1
ATOM 1505 O O . HIS A 1 185 ? -33.833 -1.901 38.704 1.00 84.44 185 HIS A O 1
ATOM 1511 N N . SER A 1 186 ? -34.007 -0.615 40.530 1.00 83.25 186 SER A N 1
ATOM 1512 C CA . SER A 1 186 ? -33.579 0.610 39.840 1.00 83.25 186 SER A CA 1
ATOM 1513 C C . SER A 1 186 ? -32.140 0.516 39.319 1.00 83.25 186 SER A C 1
ATOM 1515 O O . SER A 1 186 ? -31.880 0.891 38.179 1.00 83.25 186 SER A O 1
ATOM 1517 N N . SER A 1 187 ? -31.214 -0.050 40.098 1.00 82.06 187 SER A N 1
ATOM 1518 C CA . SER A 1 187 ? -29.807 -0.213 39.698 1.00 82.06 187 SER A CA 1
ATOM 1519 C C . SER A 1 187 ? -29.626 -1.164 38.510 1.00 82.06 187 SER A C 1
ATOM 1521 O O . SER A 1 187 ? -28.866 -0.871 37.587 1.00 82.06 187 SER A O 1
ATOM 1523 N N . VAL A 1 188 ? -30.345 -2.289 38.498 1.00 83.62 188 VAL A N 1
ATOM 1524 C CA . VAL A 1 188 ? -30.351 -3.243 37.378 1.00 83.62 188 VAL A CA 1
ATOM 1525 C C . VAL A 1 188 ? -31.059 -2.650 36.164 1.00 83.62 188 VAL A C 1
ATOM 1527 O O . VAL A 1 188 ? -30.589 -2.824 35.042 1.00 83.62 188 VAL A O 1
ATOM 1530 N N . HIS A 1 189 ? -32.153 -1.916 36.373 1.00 76.44 189 HIS A N 1
ATOM 1531 C CA . HIS A 1 189 ? -32.868 -1.281 35.275 1.00 76.44 189 HIS A CA 1
ATOM 1532 C C . HIS A 1 189 ? -32.011 -0.210 34.591 1.00 76.44 189 HIS A C 1
ATOM 1534 O O . HIS A 1 189 ? -32.002 -0.172 33.366 1.00 76.44 189 HIS A O 1
ATOM 1540 N N . MET A 1 190 ? -31.217 0.567 35.343 1.00 73.44 190 MET A N 1
ATOM 1541 C CA . MET A 1 190 ? -30.218 1.490 34.779 1.00 73.44 190 MET A CA 1
ATOM 1542 C C . MET A 1 190 ? -29.135 0.755 33.977 1.00 73.44 190 MET A C 1
ATOM 1544 O O . MET A 1 190 ? -28.778 1.187 32.888 1.00 73.44 190 MET A O 1
ATOM 1548 N N . LEU A 1 191 ? -28.649 -0.393 34.466 1.00 74.31 191 LEU A N 1
ATOM 1549 C CA . LEU A 1 191 ? -27.695 -1.230 33.722 1.00 74.31 191 LEU A CA 1
ATOM 1550 C C . LEU A 1 191 ? -28.271 -1.777 32.407 1.00 74.31 191 LEU A C 1
ATOM 1552 O O . LEU A 1 191 ? -27.493 -2.045 31.493 1.00 74.31 191 LEU A O 1
ATOM 1556 N N . TYR A 1 192 ? -29.591 -1.968 32.330 1.00 66.62 192 TYR A N 1
ATOM 1557 C CA . TYR A 1 192 ? -30.296 -2.476 31.151 1.00 66.62 192 TYR A CA 1
ATOM 1558 C C . TYR A 1 192 ? -30.692 -1.363 30.166 1.00 66.62 192 TYR A C 1
ATOM 1560 O O . TYR A 1 192 ? -30.510 -1.513 28.961 1.00 66.62 192 TYR A O 1
ATOM 1568 N N . ASP A 1 193 ? -31.193 -0.227 30.653 1.00 61.59 193 ASP A N 1
ATOM 1569 C CA . ASP A 1 193 ? -31.552 0.914 29.796 1.00 61.59 193 ASP A CA 1
ATOM 1570 C C . ASP A 1 193 ? -30.311 1.536 29.137 1.00 61.59 193 ASP A C 1
ATOM 1572 O O . ASP A 1 193 ? -30.355 1.880 27.957 1.00 61.59 193 ASP A O 1
ATOM 1576 N N . ASP A 1 194 ? -29.170 1.576 29.836 1.00 58.97 194 ASP A N 1
ATOM 1577 C CA . ASP A 1 194 ? -27.897 2.037 29.262 1.00 58.97 194 ASP A CA 1
ATOM 1578 C C . ASP A 1 194 ? -27.234 1.003 28.325 1.00 58.97 194 ASP A C 1
ATOM 1580 O O . ASP A 1 194 ? -26.282 1.329 27.611 1.00 58.97 194 ASP A O 1
ATOM 1584 N N . SER A 1 195 ? -27.675 -0.262 28.334 1.00 54.62 195 SER A N 1
ATOM 1585 C CA . SER A 1 195 ? -27.100 -1.351 27.524 1.00 54.62 195 SER A CA 1
ATOM 1586 C C . SER A 1 195 ? -27.944 -1.709 26.296 1.00 54.62 195 SER A C 1
ATOM 1588 O O . SER A 1 195 ? -27.436 -2.339 25.360 1.00 54.62 195 SER A O 1
ATOM 1590 N N . VAL A 1 196 ? -29.215 -1.300 26.255 1.00 55.78 196 VAL A N 1
ATOM 1591 C CA . VAL A 1 196 ? -30.071 -1.388 25.069 1.00 55.78 196 VAL A CA 1
ATOM 1592 C C . VAL A 1 196 ? -29.750 -0.215 24.142 1.00 55.78 196 VAL A C 1
ATOM 1594 O O . VAL A 1 196 ? -30.530 0.712 23.949 1.00 55.78 196 VAL A O 1
ATOM 1597 N N . ASP A 1 197 ? -28.575 -0.268 23.513 1.00 59.66 197 ASP A N 1
ATOM 1598 C CA . ASP A 1 197 ? -28.276 0.638 22.410 1.00 59.66 197 ASP A CA 1
ATOM 1599 C C . ASP A 1 197 ? -29.154 0.238 21.218 1.00 59.66 197 ASP A C 1
ATOM 1601 O O . ASP A 1 197 ? -28.929 -0.773 20.538 1.00 59.66 197 ASP A O 1
ATOM 1605 N N . LEU A 1 198 ? -30.202 1.030 20.986 1.00 60.53 198 LEU A N 1
ATOM 1606 C CA . LEU A 1 198 ? -31.143 0.874 19.881 1.00 60.53 198 LEU A CA 1
ATOM 1607 C C . LEU A 1 198 ? -30.398 0.735 18.540 1.00 60.53 198 LEU A C 1
ATOM 1609 O O . LEU A 1 198 ? -30.823 -0.032 17.672 1.00 60.53 198 LEU A O 1
ATOM 1613 N N . ASN A 1 199 ? -29.238 1.391 18.396 1.00 57.06 199 ASN A N 1
ATOM 1614 C CA . ASN A 1 199 ? -28.395 1.265 17.210 1.00 57.06 199 ASN A CA 1
ATOM 1615 C C . ASN A 1 199 ? -27.790 -0.130 17.068 1.00 57.06 199 ASN A C 1
ATOM 1617 O O . ASN A 1 199 ? -27.704 -0.626 15.947 1.00 57.06 199 ASN A O 1
ATOM 1621 N N . MET A 1 200 ? -27.413 -0.792 18.166 1.00 62.47 200 MET A N 1
ATOM 1622 C CA . MET A 1 200 ? -26.891 -2.160 18.140 1.00 62.47 200 MET A CA 1
ATOM 1623 C C . MET A 1 200 ? -27.985 -3.165 17.759 1.00 62.47 200 MET A C 1
ATOM 1625 O O . MET A 1 200 ? -27.737 -4.072 16.959 1.00 62.47 200 MET A O 1
ATOM 1629 N N . GLN A 1 201 ? -29.213 -2.987 18.260 1.00 69.38 201 GLN A N 1
ATOM 1630 C CA . GLN A 1 201 ? -30.347 -3.817 17.837 1.00 69.38 201 GLN A CA 1
ATOM 1631 C C . GLN A 1 201 ? -30.663 -3.618 16.351 1.00 69.38 201 GLN A C 1
ATOM 1633 O O . GLN A 1 201 ? -30.799 -4.599 15.614 1.00 69.38 201 GLN A O 1
ATOM 1638 N N . ILE A 1 202 ? -30.689 -2.367 15.880 1.00 72.25 202 ILE A N 1
ATOM 1639 C CA . ILE A 1 202 ? -30.870 -2.044 14.459 1.00 72.25 202 ILE A CA 1
ATOM 1640 C C . ILE A 1 202 ? -29.737 -2.654 13.620 1.00 72.25 202 ILE A C 1
ATOM 1642 O O . ILE A 1 202 ? -30.005 -3.283 12.594 1.00 72.25 202 ILE A O 1
ATOM 1646 N N . TRP A 1 203 ? -28.481 -2.565 14.068 1.00 72.56 203 TRP A N 1
ATOM 1647 C CA . TRP A 1 203 ? -27.335 -3.171 13.383 1.00 72.56 203 TRP A CA 1
ATOM 1648 C C . TRP A 1 203 ? -27.433 -4.694 13.298 1.00 72.56 203 TRP A C 1
ATOM 1650 O O . TRP A 1 203 ? -27.185 -5.266 12.234 1.00 72.56 203 TRP A O 1
ATOM 1660 N N . ASN A 1 204 ? -27.839 -5.360 14.380 1.00 75.94 204 ASN A N 1
ATOM 1661 C CA . ASN A 1 204 ? -28.050 -6.807 14.391 1.00 75.94 204 ASN A CA 1
ATOM 1662 C C . ASN A 1 204 ? -29.187 -7.224 13.450 1.00 75.94 204 ASN A C 1
ATOM 1664 O O . ASN A 1 204 ? -29.047 -8.211 12.721 1.00 75.94 204 ASN A O 1
ATOM 1668 N N . ILE A 1 205 ? -30.274 -6.449 13.391 1.00 81.25 205 ILE A N 1
ATOM 1669 C CA . ILE A 1 205 ? -31.377 -6.679 12.448 1.00 81.25 205 ILE A CA 1
ATOM 1670 C C . ILE A 1 205 ? -30.893 -6.505 11.000 1.00 81.25 205 ILE A C 1
ATOM 1672 O O . ILE A 1 205 ? -31.129 -7.389 10.171 1.00 81.25 205 ILE A O 1
ATOM 1676 N N . ILE A 1 206 ? -30.156 -5.431 10.692 1.00 80.50 206 ILE A N 1
ATOM 1677 C CA . ILE A 1 206 ? -29.602 -5.179 9.350 1.00 80.50 206 ILE A CA 1
ATOM 1678 C C . ILE A 1 206 ? -28.621 -6.288 8.943 1.00 80.50 206 ILE A C 1
ATOM 1680 O O . ILE A 1 206 ? -28.675 -6.774 7.809 1.00 80.50 206 ILE A O 1
ATOM 1684 N N . LYS A 1 207 ? -27.741 -6.725 9.853 1.00 82.25 207 LYS A N 1
ATOM 1685 C CA . LYS A 1 207 ? -26.770 -7.804 9.612 1.00 82.25 207 LYS A CA 1
ATOM 1686 C C . LYS A 1 207 ? -27.474 -9.137 9.341 1.00 82.25 207 LYS A C 1
ATOM 1688 O O . LYS A 1 207 ? -27.129 -9.812 8.368 1.00 82.25 207 LYS A O 1
ATOM 1693 N N . LYS A 1 208 ? -28.500 -9.476 10.130 1.00 77.19 208 LYS A N 1
ATOM 1694 C CA . LYS A 1 208 ? -29.333 -10.677 9.944 1.00 77.19 208 LYS A CA 1
ATOM 1695 C C . LYS A 1 208 ? -30.050 -10.665 8.589 1.00 77.19 208 LYS A C 1
ATOM 1697 O O . LYS A 1 208 ? -30.007 -11.660 7.869 1.00 77.19 208 LYS A O 1
ATOM 1702 N N . TYR A 1 209 ? -30.631 -9.530 8.196 1.00 75.50 209 TYR A N 1
ATOM 1703 C CA . TYR A 1 209 ? -31.300 -9.387 6.897 1.00 75.50 209 TYR A CA 1
ATOM 1704 C C . TYR A 1 209 ? -30.327 -9.449 5.715 1.00 75.50 209 TYR A C 1
ATOM 1706 O O . TYR A 1 209 ? -30.619 -10.072 4.694 1.00 75.50 209 TYR A O 1
ATOM 1714 N N . ARG A 1 210 ? -29.147 -8.831 5.845 1.00 69.62 210 ARG A N 1
ATOM 1715 C CA . ARG A 1 210 ? -28.106 -8.883 4.813 1.00 69.62 210 ARG A CA 1
ATOM 1716 C C . ARG A 1 210 ? -27.612 -10.316 4.618 1.00 69.62 210 ARG A C 1
ATOM 1718 O O . ARG A 1 210 ? -27.525 -10.749 3.477 1.00 69.62 210 ARG A O 1
ATOM 1725 N N . SER A 1 211 ? -27.358 -11.051 5.702 1.00 68.00 211 SER A N 1
ATOM 1726 C CA . SER A 1 211 ? -26.973 -12.470 5.671 1.00 68.00 211 SER A CA 1
ATOM 1727 C C . SER A 1 211 ? -28.024 -13.347 4.981 1.00 68.00 211 SER A C 1
ATOM 1729 O O . SER A 1 211 ? -27.669 -14.084 4.066 1.00 68.00 211 SER A O 1
ATOM 1731 N N . ALA A 1 212 ? -29.306 -13.209 5.335 1.00 65.19 212 ALA A N 1
ATOM 1732 C CA . ALA A 1 212 ? -30.386 -13.985 4.722 1.00 65.19 212 ALA A CA 1
ATOM 1733 C C . ALA A 1 212 ? -30.558 -13.691 3.219 1.00 65.19 212 ALA A C 1
ATOM 1735 O O . ALA A 1 212 ? -30.843 -14.590 2.432 1.00 65.19 212 ALA A O 1
ATOM 1736 N N . ARG A 1 213 ? -30.331 -12.440 2.795 1.00 51.38 213 ARG A N 1
ATOM 1737 C CA . ARG A 1 213 ? -30.421 -12.047 1.381 1.00 51.38 213 ARG A CA 1
ATOM 1738 C C . ARG A 1 213 ? -29.329 -12.681 0.513 1.00 51.38 213 ARG A C 1
ATOM 1740 O O . ARG A 1 213 ? -29.595 -12.993 -0.640 1.00 51.38 213 ARG A O 1
ATOM 1747 N N . TRP A 1 214 ? -28.129 -12.903 1.048 1.00 48.72 214 TRP A N 1
ATOM 1748 C CA . TRP A 1 214 ? -27.065 -13.609 0.320 1.00 48.72 214 TRP A CA 1
ATOM 1749 C C . TRP A 1 214 ? -27.337 -15.117 0.199 1.00 48.72 214 TRP A C 1
ATOM 1751 O O . TRP A 1 214 ? -26.978 -15.718 -0.810 1.00 48.72 214 TRP A O 1
ATOM 1761 N N . SER A 1 215 ? -28.045 -15.719 1.158 1.00 52.12 215 SER A N 1
ATOM 1762 C CA . SER A 1 215 ? -28.451 -17.132 1.098 1.00 52.12 215 SER A CA 1
ATOM 1763 C C . SER A 1 215 ? -29.489 -17.418 0.005 1.00 52.12 215 SER A C 1
ATOM 1765 O O . SER A 1 215 ? -29.482 -18.502 -0.562 1.00 52.12 215 SER A O 1
ATOM 1767 N N . ILE A 1 216 ? -30.347 -16.445 -0.321 1.00 53.88 216 ILE A N 1
ATOM 1768 C CA . ILE A 1 216 ? -31.394 -16.575 -1.353 1.00 53.88 216 ILE A CA 1
ATOM 1769 C C . ILE A 1 216 ? -30.832 -16.383 -2.775 1.00 53.88 216 ILE A C 1
ATOM 1771 O O . ILE A 1 216 ? -31.413 -16.875 -3.729 1.00 53.88 216 ILE A O 1
ATOM 1775 N N . ILE A 1 217 ? -29.697 -15.693 -2.929 1.00 49.91 217 ILE A N 1
ATOM 1776 C CA . ILE A 1 217 ? -29.055 -15.445 -4.238 1.00 49.91 217 ILE A CA 1
ATOM 1777 C C . ILE A 1 217 ? -28.087 -16.586 -4.624 1.00 49.91 217 ILE A C 1
ATOM 1779 O O . ILE A 1 217 ? -27.618 -16.645 -5.756 1.00 49.91 217 ILE A O 1
ATOM 1783 N N . THR A 1 218 ? -27.789 -17.504 -3.696 1.00 44.47 218 THR A N 1
ATOM 1784 C CA . THR A 1 218 ? -26.827 -18.608 -3.899 1.00 44.47 218 THR A CA 1
ATOM 1785 C C . THR A 1 218 ? -27.509 -19.979 -4.092 1.00 44.47 218 THR A C 1
ATOM 1787 O O . THR A 1 218 ? -26.830 -21.003 -4.082 1.00 44.47 218 THR A O 1
ATOM 1790 N N . ILE A 1 219 ? -28.836 -20.013 -4.272 1.00 42.19 219 ILE A N 1
ATOM 1791 C CA . ILE A 1 219 ? -29.628 -21.189 -4.689 1.00 42.19 219 ILE A CA 1
ATOM 1792 C C . ILE A 1 219 ? -30.228 -20.872 -6.057 1.00 42.19 219 ILE A C 1
ATOM 1794 O O . ILE A 1 219 ? -30.160 -21.752 -6.941 1.00 42.19 219 ILE A O 1
#

Foldseek 3Di:
DVVVVVVPPVVLLVVLLVLLVVCQVPVVSLLCLLVSLLVQCPDPPNCSNVSSVVSLVVNVVVDDPVVNVVSVVSSVVSNVVSVVVVVVVVVVVVVVVVVVVVVVVVVVVVVVVVVVVVVVVVVVLVVVLVVLVVVLVVCCVPVVVVLVVLLVVLVVCLVPDPDPVVNVVSVVVSVVSVVVNVVSVVVSVVSVVVSPPVVVVVVVVVVVVVVVVVVVVVD

Radius of gyration: 47.23 Å; chains: 1; bounding box: 91×38×124 Å

pLDDT: mean 82.12, std 13.29, range [39.72, 98.44]

Sequence (219 aa):
QLLSYLDNAELRLALTAGFSVLSFFIPGLVIFLPLIAYDMLFNKYQYINLIAAIPLLRSFRYYPVQIFTIIVITAFLSIMLKYWAEKQHKLITKHNQLIDSAREMSFQLKKQNQDLIEKQDYELNLATVNERNRIAREIHDNVGHLLSSAILQSGALLTVTEDEKTRENLKLLNNTLNEAMNSIHSSVHMLYDDSVDLNMQIWNIIKKYRSARWSIITI

Secondary structure (DSSP, 8-state):
-HHHHTT-HHHHHHHHHHHHHHHHH-GGGGGGHHHHHHHHTTSTTGGGGGTTHHHHHHHTTTS-HHHHHHHHHHHHHHHHHHHHHHHHHHHHHHHHHHHHHHHHHHHHHHHHHHHHHHHHHHHHHHHHHHHHHHHHHHHIIIIIHHHHHHHHHHHHHHHH---HHHHHHHHHHHHHHHHHHHHHHHHHHHHHHTT--HHHHHHHHHHHHHHHHHHHH--